Protein AF-A0A1E4H5W8-F1 (afdb_monomer)

Sequence (178 aa):
MIAAATPPTAAAPGPVLRDIHLPAEPSWWPPAPGWWLLAVLALLVFAGLAWVWQRRCRVRQRQRRILGELDNLVRRHREDGDRAALLGGLHQLLRRVAREQDAAAVHLRGDAWRHVLARVPVDAATRDSLHRLEQLIYQPPRSGDENDLVEAARRWLRLAVKPSTWKRKKPSSEPADA

Nearest PDB structures (foldseek):
  4uav-assembly1_A  TM=3.123E-01  e=9.233E+00  Arabidopsis thaliana

pLDDT: mean 76.1, std 13.16, range [41.59, 95.25]

Mean predicted aligned error: 15.08 Å

Structure (mmCIF, N/CA/C/O backbone):
data_AF-A0A1E4H5W8-F1
#
_entry.id   AF-A0A1E4H5W8-F1
#
loop_
_atom_site.group_PDB
_atom_site.id
_atom_site.type_symbol
_atom_site.label_atom_id
_atom_site.label_alt_id
_atom_site.label_comp_id
_atom_site.label_asym_id
_atom_site.label_entity_id
_atom_site.label_seq_id
_atom_site.pdbx_PDB_ins_code
_atom_site.Cartn_x
_atom_site.Cartn_y
_atom_site.Cartn_z
_atom_site.occupancy
_atom_site.B_iso_or_equiv
_atom_site.auth_seq_id
_atom_site.auth_comp_id
_atom_site.auth_asym_id
_atom_site.auth_atom_id
_atom_site.pdbx_PDB_model_num
ATOM 1 N N . MET A 1 1 ? 105.574 19.465 -73.444 1.00 46.44 1 MET A N 1
ATOM 2 C CA . MET A 1 1 ? 105.853 20.415 -72.347 1.00 46.44 1 MET A CA 1
ATOM 3 C C . MET A 1 1 ? 104.525 20.832 -71.736 1.00 46.44 1 MET A C 1
ATOM 5 O O . MET A 1 1 ? 103.600 21.077 -72.494 1.00 46.44 1 MET A O 1
ATOM 9 N N . ILE A 1 2 ? 104.504 20.940 -70.403 1.00 42.97 2 ILE A N 1
ATOM 10 C CA . ILE A 1 2 ? 103.421 21.373 -69.498 1.00 42.97 2 ILE A CA 1
ATOM 11 C C . ILE A 1 2 ? 102.508 20.250 -68.977 1.00 42.97 2 ILE A C 1
ATOM 13 O O . ILE A 1 2 ? 101.732 19.629 -69.695 1.00 42.97 2 ILE A O 1
ATOM 17 N N . ALA A 1 3 ? 102.677 20.027 -67.674 1.00 53.44 3 ALA A N 1
ATOM 18 C CA . ALA A 1 3 ? 101.890 19.211 -66.768 1.00 53.44 3 ALA A CA 1
ATOM 19 C C . ALA A 1 3 ? 100.608 19.932 -66.320 1.00 53.44 3 ALA A C 1
ATOM 21 O O . ALA A 1 3 ? 100.613 21.154 -66.212 1.00 53.44 3 ALA A O 1
ATOM 22 N N . ALA A 1 4 ? 99.576 19.171 -65.954 1.00 45.72 4 ALA A N 1
ATOM 23 C CA . ALA A 1 4 ? 98.603 19.514 -64.909 1.00 45.72 4 ALA A CA 1
ATOM 24 C C . ALA A 1 4 ? 97.784 18.242 -64.624 1.00 45.72 4 ALA A C 1
ATOM 26 O O . ALA A 1 4 ? 97.088 17.736 -65.494 1.00 45.72 4 ALA A O 1
ATOM 27 N N . ALA A 1 5 ? 98.088 17.550 -63.529 1.00 50.91 5 ALA A N 1
ATOM 28 C CA . ALA A 1 5 ? 97.341 17.662 -62.276 1.00 50.91 5 ALA A CA 1
ATOM 29 C C . ALA A 1 5 ? 95.989 16.935 -62.343 1.00 50.91 5 ALA A C 1
ATOM 31 O O . ALA A 1 5 ? 95.030 17.411 -62.939 1.00 50.91 5 ALA A O 1
ATOM 32 N N . THR A 1 6 ? 95.930 15.780 -61.682 1.00 71.25 6 THR A N 1
ATOM 33 C CA . THR A 1 6 ? 94.696 15.109 -61.268 1.00 71.25 6 THR A CA 1
ATOM 34 C C . THR A 1 6 ? 93.955 15.988 -60.253 1.00 71.25 6 THR A C 1
ATOM 36 O O . THR A 1 6 ? 94.584 16.450 -59.298 1.00 71.25 6 THR A O 1
ATOM 39 N N . PRO A 1 7 ? 92.630 16.156 -60.379 1.00 63.44 7 PRO A N 1
ATOM 40 C CA . PRO A 1 7 ? 91.787 16.354 -59.209 1.00 63.44 7 PRO A CA 1
ATOM 41 C C . PRO A 1 7 ? 90.643 15.318 -59.153 1.00 63.44 7 PRO A C 1
ATOM 43 O O . PRO A 1 7 ? 90.425 14.559 -60.098 1.00 63.44 7 PRO A O 1
ATOM 46 N N . PRO A 1 8 ? 90.000 15.193 -57.984 1.00 59.09 8 PRO A N 1
ATOM 47 C CA . PRO A 1 8 ? 89.635 13.912 -57.394 1.00 59.09 8 PRO A CA 1
ATOM 48 C C . PRO A 1 8 ? 88.284 13.373 -57.862 1.00 59.09 8 PRO A C 1
ATOM 50 O O . PRO A 1 8 ? 87.425 14.111 -58.338 1.00 59.09 8 PRO A O 1
ATOM 53 N N . THR A 1 9 ? 88.086 12.074 -57.620 1.00 59.94 9 THR A N 1
ATOM 54 C CA . THR A 1 9 ? 86.784 11.399 -57.557 1.00 59.94 9 THR A CA 1
ATOM 55 C C . THR A 1 9 ? 85.815 12.226 -56.709 1.00 59.94 9 THR A C 1
ATOM 57 O O . THR A 1 9 ? 85.826 12.150 -55.480 1.00 59.94 9 THR A O 1
ATOM 60 N N . ALA A 1 10 ? 84.986 13.043 -57.360 1.00 57.84 10 ALA A N 1
ATOM 61 C CA . ALA A 1 10 ? 83.876 13.718 -56.712 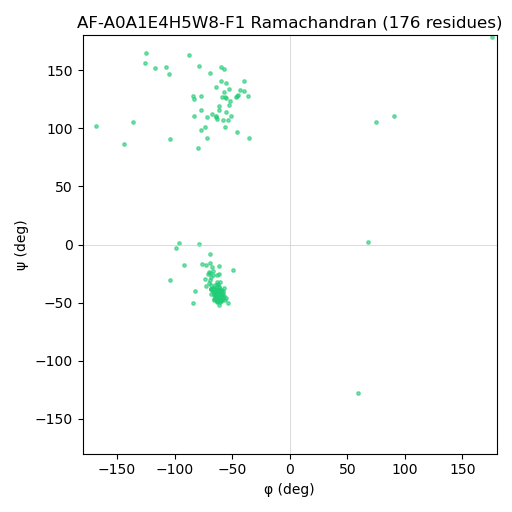1.00 57.84 10 ALA A CA 1
ATOM 62 C C . ALA A 1 10 ? 82.819 12.656 -56.404 1.00 57.84 10 ALA A C 1
ATOM 64 O O . ALA A 1 10 ? 82.223 12.066 -57.307 1.00 57.84 10 ALA A O 1
ATOM 65 N N . ALA A 1 11 ? 82.668 12.368 -55.113 1.00 62.25 11 ALA A N 1
ATOM 66 C CA . ALA A 1 11 ? 81.673 11.465 -54.570 1.00 62.25 11 ALA A CA 1
ATOM 67 C C . ALA A 1 11 ? 80.299 11.761 -55.183 1.00 62.25 11 ALA A C 1
ATOM 69 O O . ALA A 1 11 ? 79.832 12.902 -55.168 1.00 62.25 11 ALA A O 1
ATOM 70 N N . ALA A 1 12 ? 79.674 10.719 -55.733 1.00 64.94 12 ALA A N 1
ATOM 71 C CA . ALA A 1 12 ? 78.311 10.791 -56.228 1.00 64.94 12 ALA A CA 1
ATOM 72 C C . ALA A 1 12 ? 77.402 11.350 -55.118 1.00 64.94 12 ALA A C 1
ATOM 74 O O . ALA A 1 12 ? 77.517 10.909 -53.969 1.00 64.94 12 ALA A O 1
ATOM 75 N N . PRO A 1 13 ? 76.521 12.317 -55.425 1.00 61.41 13 PRO A N 1
ATOM 76 C CA . PRO A 1 13 ? 75.611 12.859 -54.433 1.00 61.41 13 PRO A CA 1
ATOM 77 C C . PRO A 1 13 ? 74.718 11.721 -53.933 1.00 61.41 13 PRO A C 1
ATOM 79 O O . PRO A 1 13 ? 73.967 11.116 -54.700 1.00 61.41 13 PRO A O 1
ATOM 82 N N . GLY A 1 14 ? 74.853 11.395 -52.647 1.00 69.38 14 GLY A N 1
ATOM 83 C CA . GLY A 1 14 ? 73.988 10.432 -51.980 1.00 69.38 14 GLY A CA 1
ATOM 84 C C . GLY A 1 14 ? 72.521 10.867 -52.089 1.00 69.38 14 GLY A C 1
ATOM 85 O O . GLY A 1 14 ? 72.243 12.065 -52.201 1.00 69.38 14 GLY A O 1
ATOM 86 N N . PRO A 1 15 ? 71.574 9.917 -52.093 1.00 65.00 15 PRO A N 1
ATOM 87 C CA . PRO A 1 15 ? 70.163 10.219 -52.282 1.00 65.00 15 PRO A CA 1
ATOM 88 C C . PRO A 1 15 ? 69.685 11.226 -51.231 1.00 65.00 15 PRO A C 1
ATOM 90 O O . PRO A 1 15 ? 69.862 11.030 -50.031 1.00 65.00 15 PRO A O 1
ATOM 93 N N . VAL A 1 16 ? 69.082 12.317 -51.704 1.00 67.00 16 VAL A N 1
ATOM 94 C CA . VAL A 1 16 ? 68.488 13.359 -50.865 1.00 67.00 16 VAL A CA 1
ATOM 95 C C . VAL A 1 16 ? 67.332 12.738 -50.083 1.00 67.00 16 VAL A C 1
ATOM 97 O O . VAL A 1 16 ? 66.306 12.383 -50.669 1.00 67.00 16 VAL A O 1
ATOM 100 N N . LEU A 1 17 ? 67.499 12.593 -48.765 1.00 65.50 17 LEU A N 1
ATOM 101 C CA . LEU A 1 17 ? 66.415 12.199 -47.870 1.00 65.50 17 LEU A CA 1
ATOM 102 C C . LEU A 1 17 ? 65.352 13.298 -47.896 1.00 65.50 17 LEU A C 1
ATOM 104 O O . LEU A 1 17 ? 65.569 14.411 -47.422 1.00 65.50 17 LEU A O 1
ATOM 108 N N . ARG A 1 18 ? 64.206 12.980 -48.494 1.00 66.00 18 ARG A N 1
ATOM 109 C CA . ARG A 1 18 ? 63.011 13.818 -48.459 1.00 66.00 18 ARG A CA 1
ATOM 110 C C . ARG A 1 18 ? 62.361 13.647 -47.089 1.00 66.00 18 ARG A C 1
ATOM 112 O O . ARG A 1 18 ? 62.128 12.512 -46.677 1.00 66.00 18 ARG A O 1
ATOM 119 N N . ASP A 1 19 ? 62.093 14.765 -46.418 1.00 61.56 19 ASP A N 1
ATOM 120 C CA . ASP A 1 19 ? 61.396 14.815 -45.133 1.00 61.56 19 ASP A CA 1
ATOM 121 C C . ASP A 1 19 ? 60.157 13.916 -45.138 1.00 61.56 19 ASP A C 1
ATOM 123 O O . ASP A 1 19 ? 59.298 13.986 -46.023 1.00 61.56 19 ASP A O 1
ATOM 127 N N . ILE A 1 20 ? 60.079 13.051 -44.133 1.00 63.28 20 ILE A N 1
ATOM 128 C CA . ILE A 1 20 ? 58.923 12.199 -43.897 1.00 63.28 20 ILE A CA 1
ATOM 129 C C . ILE A 1 20 ? 57.835 13.122 -43.351 1.00 63.28 20 ILE A C 1
ATOM 131 O O . ILE A 1 20 ? 57.857 13.492 -42.180 1.00 63.28 20 ILE A O 1
ATOM 135 N N . HIS A 1 21 ? 56.885 13.519 -44.197 1.00 63.91 21 HIS A N 1
ATOM 136 C CA . HIS A 1 21 ? 55.665 14.165 -43.727 1.00 63.91 21 HIS A CA 1
ATOM 137 C C . HIS A 1 21 ? 54.964 13.208 -42.755 1.00 63.91 21 HIS A C 1
ATOM 139 O O . HIS A 1 21 ? 54.399 12.197 -43.177 1.00 63.91 21 HIS A O 1
ATOM 145 N N . LEU A 1 22 ? 55.007 13.507 -41.453 1.00 65.31 22 LEU A N 1
ATOM 146 C CA . LEU A 1 22 ? 54.097 12.875 -40.507 1.00 65.31 22 LEU A CA 1
ATOM 147 C C . LEU A 1 22 ? 52.676 13.220 -40.971 1.00 65.31 22 LEU A C 1
ATOM 149 O O . LEU A 1 22 ? 52.394 14.403 -41.195 1.00 65.31 22 LEU A O 1
ATOM 153 N N . PRO A 1 23 ? 51.783 12.229 -41.157 1.00 63.38 23 PRO A N 1
ATOM 154 C CA . PRO A 1 23 ? 50.394 12.539 -41.430 1.00 63.38 23 PRO A CA 1
ATOM 155 C C . PRO A 1 23 ? 49.894 13.403 -40.274 1.00 63.38 23 PRO A C 1
ATOM 157 O O . PRO A 1 23 ? 50.154 13.086 -39.110 1.00 63.38 23 PRO A O 1
ATOM 160 N N . ALA A 1 24 ? 49.237 14.515 -40.612 1.00 65.19 24 ALA A N 1
ATOM 161 C CA . ALA A 1 24 ? 48.563 15.361 -39.640 1.00 65.19 24 ALA A CA 1
ATOM 162 C C . ALA A 1 24 ? 47.809 14.462 -38.655 1.00 65.19 24 ALA A C 1
ATOM 164 O O . ALA A 1 24 ? 47.159 13.506 -39.097 1.00 65.19 24 ALA A O 1
ATOM 165 N N . GLU A 1 25 ? 47.966 14.739 -37.354 1.00 63.81 25 GLU A N 1
ATOM 166 C CA . GLU A 1 25 ? 47.337 13.995 -36.259 1.00 63.81 25 GLU A CA 1
ATOM 167 C C . GLU A 1 25 ? 45.937 13.565 -36.693 1.00 63.81 25 GLU A C 1
ATOM 169 O O . GLU A 1 25 ? 45.212 14.425 -37.209 1.00 63.81 25 GLU A O 1
ATOM 174 N N . PRO A 1 26 ? 45.565 12.273 -36.583 1.00 61.44 26 PRO A N 1
ATOM 175 C CA . PRO A 1 26 ? 44.283 11.803 -37.078 1.00 61.44 26 PRO A CA 1
ATOM 176 C C . PRO A 1 26 ? 43.195 12.634 -36.410 1.00 61.44 26 PRO A C 1
ATOM 178 O O . PRO A 1 26 ? 42.868 12.451 -35.238 1.00 61.44 26 PRO A O 1
ATOM 181 N N . SER A 1 27 ? 42.699 13.599 -37.182 1.00 63.31 27 SER A N 1
ATOM 182 C CA . SER A 1 27 ? 41.634 14.519 -36.833 1.00 63.31 27 SER A CA 1
ATOM 183 C C . SER A 1 27 ? 40.490 13.636 -36.400 1.00 63.31 27 SER A C 1
ATOM 185 O O . SER A 1 27 ? 39.959 12.909 -37.232 1.00 63.31 27 SER A O 1
ATOM 187 N N . TRP A 1 28 ? 40.246 13.618 -35.087 1.00 61.53 28 TRP A N 1
ATOM 188 C CA . TRP A 1 28 ? 39.369 12.701 -34.366 1.00 61.53 28 TRP A CA 1
ATOM 189 C C . TRP A 1 28 ? 38.136 12.342 -35.220 1.00 61.53 28 TRP A C 1
ATOM 191 O O . TRP A 1 28 ? 37.160 13.081 -35.349 1.00 61.53 28 TRP A O 1
ATOM 201 N N . TRP A 1 29 ? 38.274 11.257 -35.975 1.00 58.06 29 TRP A N 1
ATOM 202 C CA . TRP A 1 29 ? 37.428 11.019 -37.140 1.00 58.06 29 TRP A CA 1
ATOM 203 C C . TRP A 1 29 ? 36.013 10.718 -36.643 1.00 58.06 29 TRP A C 1
ATOM 205 O O . TRP A 1 29 ? 35.893 10.145 -35.552 1.00 58.06 29 TRP A O 1
ATOM 215 N N . PRO A 1 3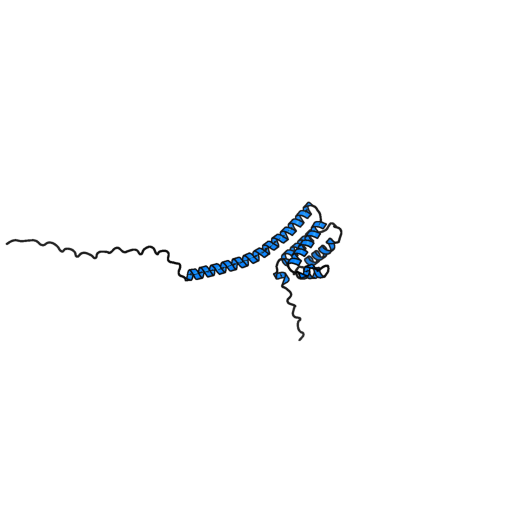0 ? 34.944 11.095 -37.381 1.00 62.31 30 PRO A N 1
ATOM 216 C CA . PRO A 1 30 ? 33.581 10.901 -36.915 1.00 62.31 30 PRO A CA 1
ATOM 217 C C . PRO A 1 30 ? 33.453 9.435 -36.513 1.00 62.31 30 PRO A C 1
ATOM 219 O O . PRO A 1 30 ? 33.794 8.565 -37.324 1.00 62.31 30 PRO A O 1
ATOM 222 N N . PRO A 1 31 ? 33.060 9.143 -35.260 1.00 65.50 31 PRO A N 1
ATOM 223 C CA . PRO A 1 31 ? 32.993 7.772 -34.792 1.00 65.50 31 PRO A CA 1
ATOM 224 C C . PRO A 1 31 ? 32.146 7.023 -35.816 1.00 65.50 31 PRO A C 1
ATOM 226 O O . PRO A 1 31 ? 31.038 7.468 -36.128 1.00 65.50 31 PRO A O 1
ATOM 229 N N . ALA A 1 32 ? 32.738 5.991 -36.436 1.00 68.75 32 ALA A N 1
ATOM 230 C CA . ALA A 1 32 ? 32.170 5.283 -37.582 1.00 68.75 32 ALA A CA 1
ATOM 231 C C . ALA A 1 32 ? 30.655 5.106 -37.393 1.00 68.75 32 ALA A C 1
ATOM 233 O O . ALA A 1 32 ? 30.251 4.818 -36.267 1.00 68.75 32 ALA A O 1
ATOM 234 N N . PRO A 1 33 ? 29.802 5.249 -38.425 1.00 71.44 33 PRO A N 1
ATOM 235 C CA . PRO A 1 33 ? 28.343 5.354 -38.275 1.00 71.44 33 PRO A CA 1
ATOM 236 C C . PRO A 1 33 ? 27.678 4.282 -37.382 1.00 71.44 33 PRO A C 1
ATOM 238 O O . PRO A 1 33 ? 26.621 4.528 -36.805 1.00 71.44 33 PRO A O 1
ATOM 241 N N . GLY A 1 34 ? 28.314 3.124 -37.179 1.00 75.56 34 GLY A N 1
ATOM 242 C CA . GLY A 1 34 ? 27.911 2.117 -36.190 1.00 75.56 34 GLY A CA 1
ATOM 243 C C . GLY A 1 34 ? 27.926 2.571 -34.718 1.00 75.56 34 GLY A C 1
ATOM 244 O O . GLY A 1 34 ? 27.150 2.047 -33.922 1.00 75.56 34 GLY A O 1
ATOM 245 N N . TRP A 1 35 ? 28.722 3.572 -34.335 1.00 84.19 35 TRP A N 1
ATOM 246 C CA . TRP A 1 35 ? 28.680 4.171 -32.996 1.00 84.19 35 TRP A CA 1
ATOM 247 C C . TRP A 1 35 ? 27.416 4.979 -32.766 1.00 84.19 35 TRP A C 1
ATOM 249 O O . TRP A 1 35 ? 26.903 4.982 -31.654 1.00 84.19 35 TRP A O 1
ATOM 259 N N . TRP A 1 36 ? 26.876 5.617 -33.804 1.00 85.56 36 TRP A N 1
ATOM 260 C CA . TRP A 1 36 ? 25.569 6.257 -33.705 1.00 85.56 36 TRP A CA 1
ATOM 261 C C . TRP A 1 36 ? 24.476 5.217 -33.477 1.00 85.56 36 TRP A C 1
ATOM 263 O O . TRP A 1 36 ? 23.607 5.428 -32.636 1.00 85.56 36 TRP A O 1
ATOM 273 N N . LEU A 1 37 ? 24.564 4.057 -34.138 1.00 87.50 37 LEU A N 1
ATOM 274 C CA . LEU A 1 37 ? 23.661 2.935 -33.879 1.00 87.50 37 LEU A CA 1
ATOM 275 C C . LEU A 1 37 ? 23.784 2.437 -32.426 1.00 87.50 37 LEU A C 1
ATOM 277 O O . LEU A 1 37 ? 22.770 2.254 -31.757 1.00 87.50 37 LEU A O 1
ATOM 281 N N . LEU A 1 38 ? 25.011 2.277 -31.914 1.00 88.94 38 LEU A N 1
ATOM 282 C CA . LEU A 1 38 ? 25.266 1.921 -30.512 1.00 88.94 38 LEU A CA 1
ATOM 283 C C . LEU A 1 38 ? 24.767 2.991 -29.537 1.00 88.94 38 LEU A C 1
ATOM 285 O O . LEU A 1 38 ? 24.181 2.647 -28.516 1.00 88.94 38 LEU A O 1
ATOM 289 N N . ALA A 1 39 ? 24.960 4.272 -29.843 1.00 89.75 39 ALA A N 1
ATOM 290 C CA . ALA A 1 39 ? 24.500 5.383 -29.021 1.00 89.75 39 ALA A CA 1
ATOM 291 C C . ALA A 1 39 ? 22.969 5.434 -28.967 1.00 89.75 39 ALA A C 1
ATOM 293 O O . ALA A 1 39 ? 22.402 5.581 -27.887 1.00 89.75 39 ALA A O 1
ATOM 294 N N . VAL A 1 40 ? 22.291 5.242 -30.103 1.00 93.00 40 VAL A N 1
ATOM 295 C CA . VAL A 1 40 ? 20.826 5.141 -30.171 1.00 93.00 40 VAL A CA 1
ATOM 296 C C . VAL A 1 40 ? 20.336 3.918 -29.400 1.00 93.00 40 VAL A C 1
ATOM 298 O O . VAL A 1 40 ? 19.401 4.028 -28.608 1.00 93.00 40 VAL A O 1
ATOM 301 N N . LEU A 1 41 ? 20.980 2.762 -29.572 1.00 93.81 41 LEU A N 1
ATOM 302 C CA . LEU A 1 41 ? 20.621 1.546 -28.846 1.00 93.81 41 LEU A CA 1
ATOM 303 C C . LEU A 1 41 ? 20.804 1.726 -27.334 1.00 93.81 41 LEU A C 1
ATOM 305 O O . LEU A 1 41 ? 19.901 1.406 -26.562 1.00 93.81 41 LEU A O 1
ATOM 309 N N . ALA A 1 42 ? 21.931 2.294 -26.908 1.00 94.62 42 ALA A N 1
ATOM 310 C CA . ALA A 1 42 ? 22.192 2.620 -25.514 1.00 94.62 42 ALA A CA 1
ATOM 311 C C . ALA A 1 42 ? 21.138 3.594 -24.977 1.00 94.62 42 ALA A C 1
ATOM 313 O O . ALA A 1 42 ? 20.571 3.349 -23.914 1.00 94.62 42 ALA A O 1
ATOM 314 N N . LEU A 1 43 ? 20.808 4.651 -25.725 1.00 95.25 43 LEU A N 1
ATOM 315 C CA . LEU A 1 43 ? 19.782 5.619 -25.346 1.00 95.25 43 LEU A CA 1
ATOM 316 C C . LEU A 1 43 ? 18.416 4.950 -25.153 1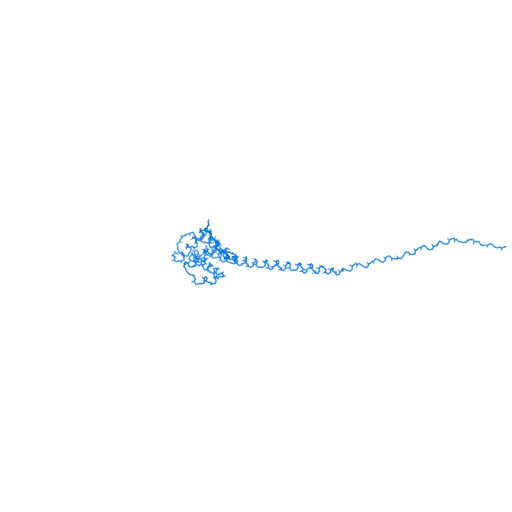.00 95.25 43 LEU A C 1
ATOM 318 O O . LEU A 1 43 ? 17.748 5.218 -24.157 1.00 95.25 43 LEU A O 1
ATOM 322 N N . LEU A 1 44 ? 18.014 4.046 -26.051 1.00 94.56 44 LEU A N 1
ATOM 323 C CA . LEU A 1 44 ? 16.767 3.286 -25.925 1.00 94.56 44 LEU A CA 1
ATOM 324 C C . LEU A 1 44 ? 16.773 2.376 -24.694 1.00 94.56 44 LEU A C 1
ATOM 326 O O . LEU A 1 44 ? 15.777 2.319 -23.969 1.00 94.56 44 LEU A O 1
ATOM 330 N N . VAL A 1 45 ? 17.893 1.704 -24.417 1.00 94.75 45 VAL A N 1
ATOM 331 C CA . VAL A 1 45 ? 18.053 0.878 -23.213 1.00 94.75 45 VAL A CA 1
ATOM 332 C C . VAL A 1 45 ? 17.939 1.740 -21.958 1.00 94.75 45 VAL A C 1
ATOM 334 O O . VAL A 1 45 ? 17.153 1.411 -21.070 1.00 94.75 45 VAL A O 1
ATOM 337 N N . PHE A 1 46 ? 18.649 2.867 -21.890 1.00 94.94 46 PHE A N 1
ATOM 338 C CA . PHE A 1 46 ? 18.575 3.790 -20.758 1.00 94.94 46 PHE A CA 1
ATOM 339 C C . PHE A 1 46 ? 17.177 4.386 -20.593 1.00 94.94 46 PHE A C 1
ATOM 341 O O . PHE A 1 46 ? 16.679 4.441 -19.471 1.00 94.94 46 PHE A O 1
ATOM 348 N N . ALA A 1 47 ? 16.510 4.770 -21.682 1.00 92.19 47 ALA A N 1
ATOM 349 C CA . ALA A 1 47 ? 15.142 5.278 -21.650 1.00 92.19 47 ALA A CA 1
ATOM 350 C C . ALA A 1 47 ? 14.159 4.211 -21.145 1.00 92.19 47 ALA A C 1
ATOM 352 O O . ALA A 1 47 ? 13.333 4.492 -20.273 1.00 92.19 47 ALA A O 1
ATOM 353 N N . GLY A 1 48 ? 14.284 2.968 -21.617 1.00 91.25 48 GLY A N 1
ATOM 354 C CA . GLY A 1 48 ? 13.491 1.838 -21.137 1.00 91.25 48 GLY A CA 1
ATOM 355 C C . GLY A 1 48 ? 13.730 1.554 -19.653 1.00 91.25 48 GLY A C 1
ATOM 356 O O . GLY A 1 48 ? 12.778 1.396 -18.881 1.00 91.25 48 GLY A O 1
ATOM 357 N N . LEU A 1 49 ? 14.993 1.564 -19.222 1.00 90.94 49 LEU A N 1
ATOM 358 C CA . LEU A 1 49 ? 15.372 1.348 -17.829 1.00 90.94 49 LEU A CA 1
ATOM 359 C C . LEU A 1 49 ? 14.849 2.474 -16.928 1.00 90.94 49 LEU A C 1
ATOM 361 O O . LEU A 1 49 ? 14.254 2.201 -15.884 1.00 90.94 49 LEU A O 1
ATOM 365 N N . ALA A 1 50 ? 14.996 3.729 -17.358 1.00 89.88 50 ALA A N 1
ATOM 366 C CA . ALA A 1 50 ? 14.481 4.905 -16.670 1.00 89.88 50 ALA A CA 1
ATOM 367 C C . ALA A 1 50 ? 12.954 4.867 -16.566 1.00 89.88 50 ALA A C 1
ATOM 369 O O . ALA A 1 50 ? 12.409 5.142 -15.498 1.00 89.88 50 ALA A O 1
ATOM 370 N N . TRP A 1 51 ? 12.248 4.460 -17.621 1.00 87.12 51 TRP A N 1
ATOM 371 C CA . TRP A 1 51 ? 10.791 4.352 -17.610 1.00 87.12 51 TRP A CA 1
ATOM 372 C C . TRP A 1 51 ? 10.297 3.280 -16.631 1.00 87.12 51 TRP A C 1
ATOM 374 O O . TRP A 1 51 ? 9.419 3.537 -15.797 1.00 87.12 51 TRP A O 1
ATOM 384 N N . VAL A 1 52 ? 10.905 2.089 -16.657 1.00 84.88 52 VAL A N 1
ATOM 385 C CA . VAL A 1 52 ? 10.594 1.011 -15.705 1.00 84.88 52 VAL A CA 1
ATOM 386 C C . VAL A 1 52 ? 10.929 1.439 -14.277 1.00 84.88 52 VAL A C 1
ATOM 388 O O . VAL A 1 52 ? 10.147 1.186 -13.351 1.00 84.88 52 VAL A O 1
ATOM 391 N N . TRP A 1 53 ? 12.058 2.121 -14.080 1.00 84.81 53 TRP A N 1
ATOM 392 C CA . TRP A 1 53 ? 12.467 2.619 -12.773 1.00 84.81 53 TRP A CA 1
ATOM 393 C C . TRP A 1 53 ? 11.510 3.692 -12.254 1.00 84.81 53 TRP A C 1
ATOM 395 O O . TRP A 1 53 ? 11.017 3.559 -11.135 1.00 84.81 53 TRP A O 1
ATOM 405 N N . GLN A 1 54 ? 11.140 4.686 -13.062 1.00 83.25 54 GLN A N 1
ATOM 406 C CA . GLN A 1 54 ? 10.149 5.698 -12.696 1.00 83.25 54 GLN A CA 1
ATOM 407 C C . GLN A 1 54 ? 8.813 5.059 -12.318 1.00 83.25 54 GLN A C 1
ATOM 409 O O . GLN A 1 54 ? 8.233 5.406 -11.287 1.00 83.25 54 GLN A O 1
ATOM 414 N N . ARG A 1 55 ? 8.339 4.075 -13.091 1.00 78.75 55 ARG A N 1
ATOM 415 C CA . ARG A 1 55 ? 7.091 3.364 -12.787 1.00 78.75 55 ARG A CA 1
ATOM 416 C C . ARG A 1 55 ? 7.171 2.629 -11.448 1.00 78.75 55 ARG A C 1
ATOM 418 O O . ARG A 1 55 ? 6.238 2.706 -10.649 1.00 78.75 55 ARG A O 1
ATOM 425 N N . ARG A 1 56 ? 8.299 1.974 -11.155 1.00 76.38 56 ARG A N 1
ATOM 426 C CA . ARG A 1 56 ? 8.547 1.326 -9.853 1.00 76.38 56 ARG A CA 1
ATOM 427 C C . ARG A 1 56 ? 8.670 2.339 -8.713 1.00 76.38 56 ARG A C 1
ATOM 429 O O . ARG A 1 56 ? 8.124 2.108 -7.635 1.00 76.38 56 ARG A O 1
ATOM 436 N N . CYS A 1 57 ? 9.337 3.464 -8.946 1.00 78.50 57 CYS A N 1
ATOM 437 C CA . CYS A 1 57 ? 9.499 4.540 -7.974 1.00 78.50 57 CYS A CA 1
ATOM 438 C C . CYS A 1 57 ? 8.166 5.186 -7.615 1.00 78.50 57 CYS A C 1
ATOM 440 O O . CYS A 1 57 ? 7.919 5.385 -6.433 1.00 78.50 57 CYS A O 1
ATOM 442 N N . ARG A 1 58 ? 7.274 5.434 -8.580 1.00 77.38 58 ARG A N 1
ATOM 443 C CA . ARG A 1 58 ? 5.935 5.985 -8.308 1.00 77.38 58 ARG A CA 1
ATOM 444 C C . ARG A 1 58 ? 5.130 5.095 -7.361 1.00 77.38 58 ARG A C 1
ATOM 446 O O . ARG A 1 58 ? 4.549 5.595 -6.401 1.00 77.38 58 ARG A O 1
ATOM 453 N N . VAL A 1 59 ? 5.159 3.775 -7.566 1.00 75.44 59 VAL A N 1
ATOM 454 C CA . VAL A 1 59 ? 4.495 2.816 -6.663 1.00 75.44 59 VAL A CA 1
ATOM 455 C C . VAL A 1 59 ? 5.116 2.858 -5.264 1.00 75.44 59 VAL A C 1
ATOM 457 O O . VAL A 1 59 ? 4.394 2.943 -4.272 1.00 75.44 59 VAL A O 1
ATOM 460 N N . ARG A 1 60 ? 6.453 2.866 -5.169 1.00 77.12 60 ARG A N 1
ATOM 461 C CA . ARG A 1 60 ? 7.165 2.949 -3.882 1.00 77.12 60 ARG A CA 1
ATOM 462 C C . ARG A 1 60 ? 6.915 4.271 -3.155 1.00 77.12 60 ARG A C 1
ATOM 464 O O . ARG A 1 60 ? 6.729 4.269 -1.944 1.00 77.12 60 ARG A O 1
ATOM 471 N N . GLN A 1 61 ? 6.895 5.392 -3.869 1.00 81.81 61 GLN A N 1
ATOM 472 C CA . GLN A 1 61 ? 6.606 6.707 -3.299 1.00 81.81 61 GLN A CA 1
ATOM 473 C C . GLN A 1 61 ? 5.176 6.774 -2.768 1.00 81.81 61 GLN A C 1
ATOM 475 O O . GLN A 1 61 ? 4.970 7.250 -1.657 1.00 81.81 61 GLN A O 1
ATOM 480 N N . ARG A 1 62 ? 4.198 6.239 -3.509 1.00 80.19 62 ARG A N 1
ATOM 481 C CA . ARG A 1 62 ? 2.810 6.150 -3.041 1.00 80.19 62 ARG A CA 1
ATOM 482 C C . ARG A 1 62 ? 2.697 5.308 -1.773 1.00 80.19 62 ARG A C 1
ATOM 484 O O . ARG A 1 62 ? 2.075 5.743 -0.811 1.00 80.19 62 ARG A O 1
ATOM 491 N N . GLN A 1 63 ? 3.362 4.154 -1.741 1.00 83.06 63 GLN A N 1
ATOM 492 C CA . GLN A 1 63 ? 3.418 3.306 -0.551 1.00 83.06 63 GLN A CA 1
ATOM 493 C C . GLN A 1 63 ? 4.027 4.048 0.645 1.00 83.06 63 GLN A C 1
ATOM 495 O O . GLN A 1 63 ? 3.471 4.001 1.735 1.00 83.06 63 GLN A O 1
ATOM 500 N N . ARG A 1 64 ? 5.135 4.772 0.442 1.00 84.38 64 ARG A N 1
ATOM 501 C CA . ARG A 1 64 ? 5.768 5.582 1.493 1.00 84.38 64 ARG A CA 1
ATOM 502 C C . ARG A 1 64 ? 4.862 6.701 1.996 1.00 84.38 64 ARG A C 1
ATOM 504 O O . ARG A 1 64 ? 4.835 6.929 3.193 1.00 84.38 64 ARG A O 1
ATOM 511 N N . ARG A 1 65 ? 4.110 7.369 1.115 1.00 87.00 65 ARG A N 1
ATOM 512 C CA . ARG A 1 65 ? 3.155 8.418 1.513 1.00 87.00 65 ARG A CA 1
ATOM 513 C C . ARG A 1 65 ? 2.044 7.858 2.398 1.00 87.00 65 ARG A C 1
ATOM 515 O O . ARG A 1 65 ? 1.825 8.381 3.477 1.00 87.00 65 ARG A O 1
ATOM 522 N N . ILE A 1 66 ? 1.416 6.759 1.978 1.00 87.31 66 ILE A N 1
ATOM 523 C CA . ILE A 1 66 ? 0.334 6.111 2.738 1.00 87.31 66 ILE A CA 1
ATOM 524 C C . ILE A 1 66 ? 0.839 5.598 4.092 1.00 87.31 66 ILE A C 1
ATOM 526 O O . ILE A 1 66 ? 0.178 5.776 5.110 1.00 87.31 66 ILE A O 1
ATOM 530 N N . LEU A 1 67 ? 2.023 4.980 4.123 1.00 87.81 67 LEU A N 1
ATOM 531 C CA . LEU A 1 67 ? 2.626 4.530 5.379 1.00 87.81 67 LEU A CA 1
ATOM 532 C C . LEU A 1 67 ? 3.053 5.702 6.270 1.00 87.81 67 LEU A C 1
ATOM 534 O O . LEU A 1 67 ? 2.894 5.618 7.478 1.00 87.81 67 LEU A O 1
ATOM 538 N N . GLY A 1 68 ? 3.522 6.805 5.687 1.00 88.88 68 GLY A N 1
ATOM 539 C CA . GLY A 1 68 ? 3.817 8.027 6.431 1.00 88.88 68 GLY A CA 1
ATOM 540 C C . GLY A 1 68 ? 2.565 8.669 7.037 1.00 88.88 68 GLY A C 1
ATOM 541 O O . GLY A 1 68 ? 2.623 9.156 8.161 1.00 88.88 68 GLY A O 1
ATOM 542 N N . GLU A 1 69 ? 1.422 8.633 6.340 1.00 89.88 69 GLU A N 1
ATOM 543 C CA . GLU A 1 69 ? 0.130 9.065 6.897 1.00 89.88 69 GLU A CA 1
ATOM 544 C C . GLU A 1 69 ? -0.268 8.197 8.105 1.00 89.88 69 GLU A C 1
ATOM 546 O O . GLU A 1 69 ? -0.657 8.738 9.140 1.00 89.88 69 GLU A O 1
ATOM 551 N N . LEU A 1 70 ? -0.101 6.871 8.009 1.00 89.94 70 LEU A N 1
ATOM 552 C CA . LEU A 1 70 ? -0.319 5.946 9.128 1.00 89.94 70 LEU A CA 1
ATOM 553 C C . LEU A 1 70 ? 0.597 6.264 10.318 1.00 89.94 70 LEU A C 1
ATOM 555 O O . LEU A 1 70 ? 0.125 6.362 11.446 1.00 89.94 70 LEU A O 1
ATOM 559 N N . ASP A 1 71 ? 1.894 6.448 10.075 1.00 90.44 71 ASP A N 1
ATOM 560 C CA . ASP A 1 71 ? 2.864 6.740 11.134 1.00 90.44 71 ASP A CA 1
ATOM 561 C C . ASP A 1 71 ? 2.553 8.074 11.830 1.00 90.44 71 ASP A C 1
ATOM 563 O O . ASP A 1 71 ? 2.704 8.195 13.046 1.00 90.44 71 ASP A O 1
ATOM 567 N N . ASN A 1 72 ? 2.049 9.063 11.085 1.00 91.19 72 ASN A N 1
ATOM 568 C CA . ASN A 1 72 ? 1.618 10.339 11.648 1.00 91.19 72 ASN A CA 1
ATOM 569 C C . ASN A 1 72 ? 0.363 10.191 12.528 1.00 91.19 72 ASN A C 1
ATOM 571 O O . ASN A 1 72 ? 0.291 10.821 13.579 1.00 91.19 72 ASN A O 1
ATOM 575 N N . LEU A 1 73 ? -0.598 9.338 12.146 1.00 89.81 73 LEU A N 1
ATOM 576 C CA . LEU A 1 73 ? -1.753 9.013 12.998 1.00 89.81 73 LEU A CA 1
ATOM 577 C C . LEU A 1 73 ? -1.321 8.342 14.303 1.00 89.81 73 LEU A C 1
ATOM 579 O O . LEU A 1 73 ? -1.791 8.721 15.370 1.00 89.81 73 LEU A O 1
ATOM 583 N N . VAL A 1 74 ? -0.398 7.380 14.226 1.00 89.31 74 VAL A N 1
ATOM 584 C CA . VAL A 1 74 ? 0.140 6.695 15.410 1.00 89.31 74 VAL A CA 1
ATOM 585 C C . VAL A 1 74 ? 0.881 7.677 16.315 1.00 89.31 74 VAL A C 1
ATOM 587 O O . VAL A 1 74 ? 0.733 7.614 17.532 1.00 89.31 74 VAL A O 1
ATOM 590 N N . ARG A 1 75 ? 1.657 8.606 15.745 1.00 89.88 75 ARG A N 1
ATOM 591 C CA . ARG A 1 75 ? 2.348 9.639 16.525 1.00 89.88 75 ARG A CA 1
ATOM 592 C C . ARG A 1 75 ? 1.362 10.562 17.241 1.00 89.88 75 ARG A C 1
ATOM 594 O O . ARG A 1 75 ? 1.501 10.734 18.442 1.00 89.88 75 ARG A O 1
ATOM 601 N N . ARG A 1 76 ? 0.345 11.071 16.538 1.00 88.38 76 ARG A N 1
ATOM 602 C CA . ARG A 1 76 ? -0.714 11.897 17.146 1.00 88.38 76 ARG A CA 1
ATOM 603 C C . ARG A 1 76 ? -1.435 11.161 18.267 1.00 88.38 76 ARG A C 1
ATOM 605 O O . ARG A 1 76 ? -1.640 11.720 19.328 1.00 88.38 76 ARG A O 1
ATOM 612 N N . HIS A 1 77 ? -1.740 9.879 18.077 1.00 87.31 77 HIS A N 1
ATOM 613 C CA . HIS A 1 77 ? -2.339 9.072 19.136 1.00 87.31 77 HIS A CA 1
ATOM 614 C C . HIS A 1 77 ? -1.444 8.953 20.379 1.00 87.31 77 HIS A C 1
ATOM 616 O O . HIS A 1 77 ? -1.949 8.968 21.494 1.00 87.31 77 HIS A O 1
ATOM 622 N N . ARG A 1 78 ? -0.119 8.862 20.212 1.00 86.50 78 ARG A N 1
ATOM 623 C CA . ARG A 1 78 ? 0.818 8.852 21.349 1.00 86.50 78 ARG A CA 1
ATOM 624 C C . ARG A 1 78 ? 0.880 10.191 22.086 1.00 86.50 78 ARG A C 1
ATOM 626 O O . ARG A 1 78 ? 1.216 10.192 23.263 1.00 86.50 78 ARG A O 1
ATOM 633 N N . GLU A 1 79 ? 0.604 11.294 21.396 1.00 87.62 79 GLU A N 1
ATOM 634 C CA . GLU A 1 79 ? 0.606 12.651 21.958 1.00 87.62 79 GLU A CA 1
ATOM 635 C C . GLU A 1 79 ? -0.733 12.969 22.643 1.00 87.62 79 GLU A C 1
ATOM 637 O O . GLU A 1 79 ? -0.750 13.368 23.804 1.00 87.62 79 GLU A O 1
ATOM 642 N N . ASP A 1 80 ? -1.848 12.728 21.950 1.00 85.81 80 ASP A N 1
ATOM 643 C CA . ASP A 1 80 ? -3.195 13.117 22.382 1.00 85.81 80 ASP A CA 1
ATOM 644 C C . ASP A 1 80 ? -3.916 12.019 23.188 1.00 85.81 80 ASP A C 1
ATOM 646 O O . ASP A 1 80 ? -4.926 12.277 23.839 1.00 85.81 80 ASP A O 1
ATOM 650 N N . GLY A 1 81 ? -3.457 10.764 23.106 1.00 82.62 81 GLY A N 1
ATOM 651 C CA . GLY A 1 81 ? -4.111 9.600 23.719 1.00 82.62 81 GLY A CA 1
ATOM 652 C C . GLY A 1 81 ? -5.461 9.219 23.094 1.00 82.62 81 GLY A C 1
ATOM 653 O O . GLY A 1 81 ? -6.114 8.278 23.548 1.00 82.62 81 GLY A O 1
ATOM 654 N N . ASP A 1 82 ? -5.906 9.920 22.045 1.00 84.44 82 ASP A N 1
ATOM 655 C CA . ASP A 1 82 ? -7.229 9.718 21.457 1.00 84.44 82 ASP A CA 1
ATOM 656 C C . ASP A 1 82 ? -7.270 8.453 20.589 1.00 84.44 82 ASP A C 1
ATOM 658 O O . ASP A 1 82 ? -6.837 8.416 19.428 1.00 84.44 82 ASP A O 1
ATOM 662 N N . ARG A 1 83 ? -7.788 7.372 21.174 1.00 84.25 83 ARG A N 1
ATOM 663 C CA . ARG A 1 83 ? -7.984 6.089 20.491 1.00 84.25 83 ARG A CA 1
ATOM 664 C C . ARG A 1 83 ? -9.042 6.176 19.394 1.00 84.25 83 ARG A C 1
ATOM 666 O O . ARG A 1 83 ? -8.884 5.537 18.354 1.00 84.25 83 ARG A O 1
ATOM 673 N N . ALA A 1 84 ? -10.120 6.931 19.598 1.00 84.44 84 ALA A N 1
ATOM 674 C CA . ALA A 1 84 ? -11.193 7.026 18.612 1.00 84.44 84 ALA A CA 1
ATOM 675 C C . ALA A 1 84 ? -10.681 7.697 17.329 1.00 84.44 84 ALA A C 1
ATOM 677 O O . ALA A 1 84 ? -10.942 7.200 16.227 1.00 84.44 84 ALA A O 1
ATOM 678 N N . ALA A 1 85 ? -9.863 8.744 17.472 1.00 86.31 85 ALA A N 1
ATOM 679 C CA . ALA A 1 85 ? -9.174 9.380 16.355 1.00 86.31 85 ALA A CA 1
ATOM 680 C C . ALA A 1 85 ? -8.231 8.413 15.615 1.00 86.31 85 ALA A C 1
ATOM 682 O O . ALA A 1 85 ? -8.235 8.382 14.380 1.00 86.31 85 ALA A O 1
ATOM 683 N N . LEU A 1 86 ? -7.470 7.576 16.338 1.00 87.56 86 LEU A N 1
ATOM 684 C CA . LEU A 1 86 ? -6.596 6.567 15.725 1.00 87.56 86 LEU A CA 1
ATOM 685 C C . LEU A 1 86 ? -7.392 5.547 14.899 1.00 87.56 86 LEU A C 1
ATOM 687 O O . LEU A 1 86 ? -7.073 5.317 13.731 1.00 87.56 86 LEU A O 1
ATOM 691 N N . LEU A 1 87 ? -8.428 4.941 15.487 1.00 87.25 87 LEU A N 1
ATOM 692 C CA . LEU A 1 87 ? -9.230 3.905 14.826 1.00 87.25 87 LEU A CA 1
ATOM 693 C C . LEU A 1 87 ? -9.991 4.468 13.617 1.00 87.25 87 LEU A C 1
ATOM 695 O O . LEU A 1 87 ? -10.005 3.847 12.549 1.00 87.25 87 LEU A O 1
ATOM 699 N N . GLY A 1 88 ? -10.572 5.663 13.760 1.00 87.00 88 GLY A N 1
ATOM 700 C CA . GLY A 1 88 ? -11.245 6.371 12.673 1.00 87.00 88 GLY A CA 1
ATOM 701 C C . GLY A 1 88 ? -10.289 6.702 11.526 1.00 87.00 88 GLY A C 1
ATOM 702 O O . GLY A 1 88 ? -10.586 6.401 10.367 1.00 87.00 88 GLY A O 1
ATOM 703 N N . GLY A 1 89 ? -9.104 7.231 11.847 1.00 88.12 89 GLY A N 1
ATOM 704 C CA . GLY A 1 89 ? -8.059 7.521 10.866 1.00 88.12 89 GLY A CA 1
ATOM 705 C C . GLY A 1 89 ? -7.575 6.266 10.139 1.00 88.12 89 GLY A C 1
ATOM 706 O O . GLY A 1 89 ? -7.453 6.266 8.912 1.00 88.12 89 GLY A O 1
ATOM 707 N N . LEU A 1 90 ? -7.377 5.165 10.868 1.00 88.94 90 LEU A N 1
ATOM 708 C CA . LEU A 1 90 ? -6.962 3.888 10.295 1.00 88.94 90 LEU A CA 1
ATOM 709 C C . LEU A 1 90 ? -7.988 3.366 9.286 1.00 88.94 90 LEU A C 1
ATOM 711 O O . LEU A 1 90 ? -7.643 3.036 8.148 1.00 88.94 90 LEU A O 1
ATOM 715 N N . HIS A 1 91 ? -9.263 3.352 9.674 1.00 87.38 91 HIS A N 1
ATOM 716 C CA . HIS A 1 91 ? -10.355 2.910 8.813 1.00 87.38 91 HIS A CA 1
ATOM 717 C C . HIS A 1 91 ? -10.531 3.798 7.578 1.00 87.38 91 HIS A C 1
ATOM 719 O O . HIS A 1 91 ? -10.762 3.299 6.472 1.00 87.38 91 HIS A O 1
ATOM 725 N N . GLN A 1 92 ? -10.383 5.114 7.738 1.00 86.94 92 GLN A N 1
ATOM 726 C CA . GLN A 1 92 ? -10.446 6.055 6.627 1.00 86.94 92 GLN A CA 1
ATOM 727 C C . GLN A 1 92 ? -9.302 5.829 5.629 1.00 86.94 92 GLN A C 1
ATOM 729 O O . GLN A 1 92 ? -9.550 5.832 4.419 1.00 86.94 92 GLN A O 1
ATOM 734 N N . LEU A 1 93 ? -8.080 5.564 6.108 1.00 88.12 93 LEU A N 1
ATOM 735 C CA . LEU A 1 93 ? -6.939 5.212 5.255 1.00 88.12 93 LEU A CA 1
ATOM 736 C C . LEU A 1 93 ? -7.177 3.909 4.487 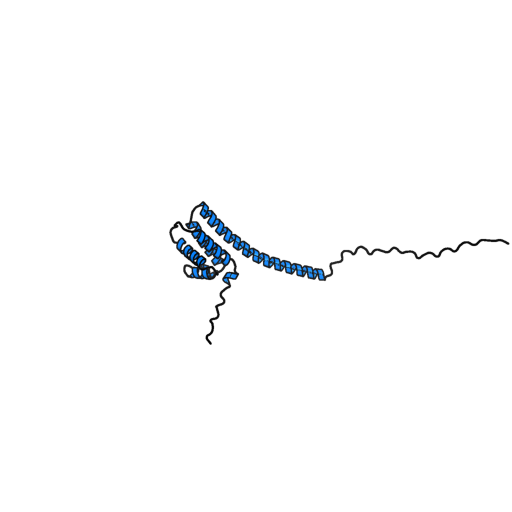1.00 88.12 93 LEU A C 1
ATOM 738 O O . LEU A 1 93 ? -6.997 3.875 3.268 1.00 88.12 93 LEU A O 1
ATOM 742 N N . LEU A 1 94 ? -7.634 2.859 5.175 1.00 86.56 94 LEU A N 1
ATOM 743 C CA . LEU A 1 94 ? -8.009 1.579 4.565 1.00 86.56 94 LEU A CA 1
ATOM 744 C C . LEU A 1 94 ? -9.021 1.785 3.429 1.00 86.56 94 LEU A C 1
ATOM 746 O O . LEU A 1 94 ? -8.795 1.336 2.301 1.00 86.56 94 LEU A O 1
ATOM 750 N N . ARG A 1 95 ? -10.102 2.532 3.691 1.00 82.75 95 ARG A N 1
ATOM 751 C CA . ARG A 1 95 ? -11.129 2.848 2.687 1.00 82.75 95 ARG A CA 1
ATOM 752 C C . ARG A 1 95 ? -10.596 3.658 1.519 1.00 82.75 95 ARG A C 1
ATOM 754 O O . ARG A 1 95 ? -10.942 3.359 0.379 1.00 82.75 95 ARG A O 1
ATOM 761 N N . ARG A 1 96 ? -9.763 4.666 1.774 1.00 84.31 96 ARG A N 1
ATOM 762 C CA . ARG A 1 96 ? -9.155 5.487 0.720 1.00 84.31 96 ARG A CA 1
ATOM 763 C C . ARG A 1 96 ? -8.325 4.625 -0.231 1.00 84.31 96 ARG A C 1
ATOM 765 O O . ARG A 1 96 ? -8.518 4.704 -1.440 1.00 84.31 96 ARG A O 1
ATOM 772 N N . VAL A 1 97 ? -7.469 3.756 0.305 1.00 84.00 97 VAL A N 1
ATOM 773 C CA . VAL A 1 97 ? -6.619 2.875 -0.511 1.00 84.00 97 VAL A CA 1
ATOM 774 C C . VAL A 1 97 ? -7.434 1.822 -1.256 1.00 84.00 97 VAL A C 1
ATOM 776 O O . VAL A 1 97 ? -7.148 1.549 -2.418 1.00 84.00 97 VAL A O 1
ATOM 779 N N . ALA A 1 98 ? -8.472 1.262 -0.635 1.00 81.19 98 ALA A N 1
ATOM 780 C CA . ALA A 1 98 ? -9.377 0.341 -1.315 1.00 81.19 98 ALA A CA 1
ATOM 781 C C . ALA A 1 98 ? -10.105 1.006 -2.495 1.00 81.19 98 ALA A C 1
ATOM 783 O O . ALA A 1 98 ? -10.138 0.436 -3.582 1.00 81.19 98 ALA A O 1
ATOM 784 N N . ARG A 1 99 ? -10.622 2.231 -2.313 1.00 78.50 99 ARG A N 1
ATOM 785 C CA . ARG A 1 99 ? -11.293 3.010 -3.373 1.00 78.50 99 ARG A CA 1
ATOM 786 C C . ARG A 1 99 ? -10.387 3.296 -4.560 1.00 78.50 99 ARG A C 1
ATOM 788 O O . ARG A 1 99 ? -10.829 3.264 -5.699 1.00 78.50 99 ARG A O 1
ATOM 795 N N . GLU A 1 100 ? -9.119 3.583 -4.291 1.00 75.38 100 GLU A N 1
ATOM 796 C CA . GLU A 1 100 ? -8.144 3.855 -5.341 1.00 75.38 100 GLU A CA 1
ATOM 797 C C . GLU A 1 100 ? -7.814 2.619 -6.201 1.00 75.38 100 GLU A C 1
ATOM 799 O O . GLU A 1 100 ? -7.285 2.778 -7.300 1.00 75.38 100 GLU A O 1
ATOM 804 N N . GLN A 1 101 ? -8.091 1.407 -5.709 1.00 72.12 101 GLN A N 1
ATOM 805 C CA . GLN A 1 101 ? -7.820 0.149 -6.414 1.00 72.12 101 GLN A CA 1
ATOM 806 C C . GLN A 1 101 ? -9.091 -0.471 -7.011 1.00 72.12 101 GLN A C 1
ATOM 808 O O . GLN A 1 101 ? -9.012 -1.127 -8.047 1.00 72.12 101 GLN A O 1
ATOM 813 N N . ASP A 1 102 ? -10.248 -0.255 -6.385 1.00 68.75 102 ASP A N 1
ATOM 814 C CA . ASP A 1 102 ? -11.548 -0.717 -6.861 1.00 68.75 102 ASP A CA 1
ATOM 815 C C . ASP A 1 102 ? -12.600 0.394 -6.709 1.00 68.75 102 ASP A C 1
ATOM 817 O O . ASP A 1 102 ? -13.078 0.684 -5.610 1.00 68.75 102 ASP A O 1
ATOM 821 N N . ALA A 1 103 ? -12.986 1.010 -7.829 1.00 63.62 103 ALA A N 1
ATOM 822 C CA . ALA A 1 103 ? -14.014 2.049 -7.854 1.00 63.62 103 ALA A CA 1
ATOM 823 C C . ALA A 1 103 ? -15.392 1.523 -7.405 1.00 63.62 103 ALA A C 1
ATOM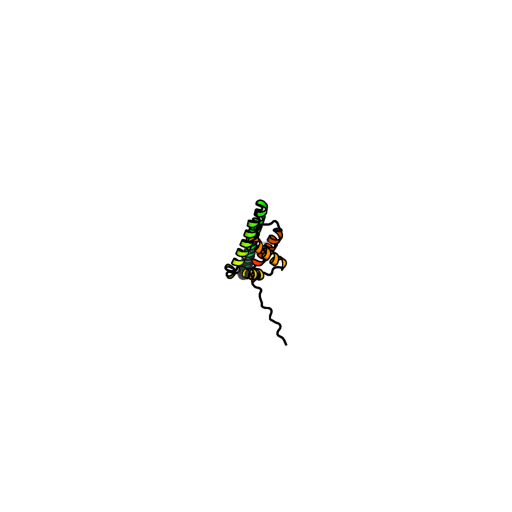 825 O O . ALA A 1 103 ? -16.185 2.282 -6.849 1.00 63.62 103 ALA A O 1
ATOM 826 N N . ALA A 1 104 ? -15.667 0.220 -7.560 1.00 59.62 104 ALA A N 1
ATOM 827 C CA . ALA A 1 104 ? -16.906 -0.392 -7.081 1.00 59.62 104 ALA A CA 1
ATOM 828 C C . ALA A 1 104 ? -16.934 -0.533 -5.547 1.00 59.62 104 ALA A C 1
ATOM 830 O O . ALA A 1 104 ? -18.009 -0.633 -4.954 1.00 59.62 104 ALA A O 1
ATOM 831 N N . ALA A 1 105 ? -15.776 -0.454 -4.876 1.00 57.78 105 ALA A N 1
ATOM 832 C CA . ALA A 1 105 ? -15.690 -0.496 -3.416 1.00 57.78 105 ALA A CA 1
ATOM 833 C C . ALA A 1 105 ? -16.272 0.757 -2.729 1.00 57.78 105 ALA A C 1
ATOM 835 O O . ALA A 1 105 ? -16.428 0.772 -1.507 1.00 57.78 105 ALA A O 1
ATOM 836 N N . VAL A 1 106 ? -16.624 1.806 -3.486 1.00 53.94 106 VAL A N 1
ATOM 837 C CA . VAL A 1 106 ? -17.164 3.076 -2.968 1.00 53.94 106 VAL A CA 1
ATOM 838 C C . VAL A 1 106 ? -18.498 2.901 -2.230 1.00 53.94 106 VAL A C 1
ATOM 840 O O . VAL A 1 106 ? -18.718 3.596 -1.234 1.00 53.94 106 VAL A O 1
ATOM 843 N N . HIS A 1 107 ? -19.346 1.960 -2.657 1.00 57.72 107 HIS A N 1
ATOM 844 C CA . HIS A 1 107 ? -20.676 1.733 -2.071 1.00 57.72 107 HIS A CA 1
ATOM 845 C C . HIS A 1 107 ? -20.734 0.579 -1.062 1.00 57.72 107 HIS A C 1
ATOM 847 O O . HIS A 1 107 ? -21.773 0.352 -0.444 1.00 57.72 107 HIS A O 1
ATOM 853 N N . LEU A 1 108 ? -19.627 -0.135 -0.850 1.00 64.19 108 LEU A N 1
ATOM 854 C CA . LEU A 1 108 ? -19.633 -1.352 -0.048 1.00 64.19 108 LEU A CA 1
ATOM 855 C C . LEU A 1 108 ? -19.523 -1.021 1.455 1.00 64.19 108 LEU A C 1
ATOM 857 O O . LEU A 1 108 ? -18.620 -0.311 1.918 1.00 64.19 108 LEU A O 1
ATOM 861 N N . ARG A 1 109 ? -20.488 -1.528 2.228 1.00 64.62 109 ARG A N 1
ATOM 862 C CA . ARG A 1 109 ? -20.544 -1.501 3.699 1.00 64.62 109 ARG A CA 1
ATOM 863 C C . ARG A 1 109 ? -20.735 -2.930 4.213 1.00 64.62 109 ARG A C 1
ATOM 865 O O . ARG A 1 109 ? -21.235 -3.778 3.478 1.00 64.62 109 ARG A O 1
ATOM 872 N N . GLY A 1 110 ? -20.336 -3.186 5.459 1.00 69.81 110 GLY A N 1
ATOM 873 C CA . GLY A 1 110 ? -20.515 -4.494 6.098 1.00 69.81 110 GLY A CA 1
ATOM 874 C C . GLY A 1 110 ? -19.814 -5.617 5.330 1.00 69.81 110 GLY A C 1
ATOM 875 O O . GLY A 1 110 ? -18.638 -5.497 4.991 1.00 69.81 110 GLY A O 1
ATOM 876 N N . ASP A 1 111 ? -20.535 -6.689 5.009 1.00 66.69 111 ASP A N 1
ATOM 877 C CA . ASP A 1 111 ? -19.968 -7.897 4.389 1.00 66.69 111 ASP A CA 1
ATOM 878 C C . ASP A 1 111 ? -19.318 -7.654 3.028 1.00 66.69 111 ASP A C 1
ATOM 880 O O . ASP A 1 111 ? -18.298 -8.259 2.691 1.00 66.69 111 ASP A O 1
ATOM 884 N N . ALA A 1 112 ? -19.833 -6.699 2.261 1.00 70.19 112 ALA A N 1
ATOM 885 C CA . ALA A 1 112 ? -19.245 -6.381 0.973 1.00 70.19 112 ALA A CA 1
ATOM 886 C C . ALA A 1 112 ? -17.860 -5.720 1.112 1.00 70.19 112 ALA A C 1
ATOM 888 O O . ALA A 1 112 ? -16.978 -5.926 0.280 1.00 70.19 112 ALA A O 1
ATOM 889 N N . TRP A 1 113 ? -17.633 -4.981 2.199 1.00 75.50 113 TRP A N 1
ATOM 890 C CA . TRP A 1 113 ? -16.318 -4.437 2.528 1.00 75.50 113 TRP A CA 1
ATOM 891 C C . TRP A 1 113 ? -15.352 -5.538 3.005 1.00 75.50 113 TRP A C 1
ATOM 893 O O . TRP A 1 113 ? -14.188 -5.559 2.598 1.00 75.50 113 TRP A O 1
ATOM 903 N N . ARG A 1 114 ? -15.849 -6.539 3.743 1.00 74.44 114 ARG A N 1
ATOM 904 C CA . ARG A 1 114 ? -15.073 -7.738 4.113 1.00 74.44 114 ARG A CA 1
ATOM 905 C C . ARG A 1 114 ? -14.595 -8.508 2.883 1.00 74.44 114 ARG A C 1
ATOM 907 O O . ARG A 1 114 ? -13.439 -8.923 2.822 1.00 74.44 114 ARG A O 1
ATOM 914 N N . HIS A 1 115 ? -15.445 -8.625 1.863 1.00 75.25 115 HIS A N 1
ATOM 915 C CA . HIS A 1 115 ? -15.064 -9.218 0.581 1.00 75.25 115 HIS A CA 1
ATOM 916 C C . HIS A 1 115 ? -13.946 -8.444 -0.128 1.00 75.25 115 HIS A C 1
ATOM 918 O O . HIS A 1 115 ? -13.074 -9.069 -0.730 1.00 75.25 115 HIS A O 1
ATOM 924 N N . VAL A 1 116 ? -13.928 -7.110 -0.040 1.00 76.31 116 VAL A N 1
ATOM 925 C CA . VAL A 1 116 ? -12.838 -6.283 -0.588 1.00 76.31 116 VAL A CA 1
ATOM 926 C C . VAL A 1 116 ? -11.532 -6.549 0.156 1.00 76.31 116 VAL A C 1
ATOM 928 O O . VAL A 1 116 ? -10.507 -6.786 -0.483 1.00 76.31 116 VAL A O 1
ATOM 931 N N . LEU A 1 117 ? -11.563 -6.577 1.491 1.00 78.31 117 LEU A N 1
ATOM 932 C CA . LEU A 1 117 ? -10.383 -6.897 2.298 1.00 78.31 117 LEU A CA 1
ATOM 933 C C . LEU A 1 117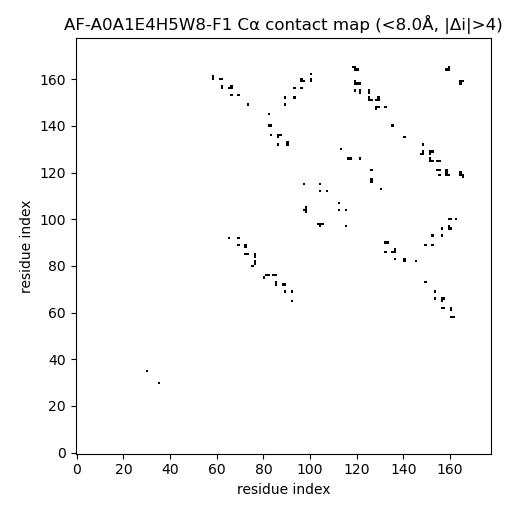 ? -9.840 -8.297 1.977 1.00 78.31 117 LEU A C 1
ATOM 935 O O . LEU A 1 117 ? -8.624 -8.464 1.873 1.00 78.31 117 LEU A O 1
ATOM 939 N N . ALA A 1 118 ? -10.729 -9.269 1.750 1.00 79.94 118 ALA A N 1
ATOM 940 C CA . ALA A 1 118 ? -10.384 -10.647 1.409 1.00 79.94 118 ALA A CA 1
ATOM 941 C C . ALA A 1 118 ? -9.768 -10.824 0.008 1.00 79.94 118 ALA A C 1
ATOM 943 O O . ALA A 1 118 ? -9.160 -11.863 -0.251 1.00 79.94 118 ALA A O 1
ATOM 944 N N . ARG A 1 119 ? -9.887 -9.839 -0.897 1.00 76.12 119 ARG A N 1
ATOM 945 C CA . ARG A 1 119 ? -9.199 -9.876 -2.204 1.00 76.12 119 ARG A CA 1
ATOM 946 C C . ARG A 1 119 ? -7.693 -9.679 -2.080 1.00 76.12 119 ARG A C 1
ATOM 948 O O . ARG A 1 119 ? -6.951 -10.123 -2.953 1.00 76.12 119 ARG A O 1
ATOM 955 N N . VAL A 1 120 ? -7.237 -9.016 -1.019 1.00 79.94 120 VAL A N 1
ATOM 956 C CA . VAL A 1 120 ? -5.809 -8.872 -0.738 1.00 79.94 120 VAL A CA 1
ATOM 957 C C . VAL A 1 120 ? -5.347 -10.129 0.007 1.00 79.94 120 VAL A C 1
ATOM 959 O O . VAL A 1 120 ? -5.959 -10.494 1.011 1.00 79.94 120 VAL A O 1
ATOM 962 N N . PRO A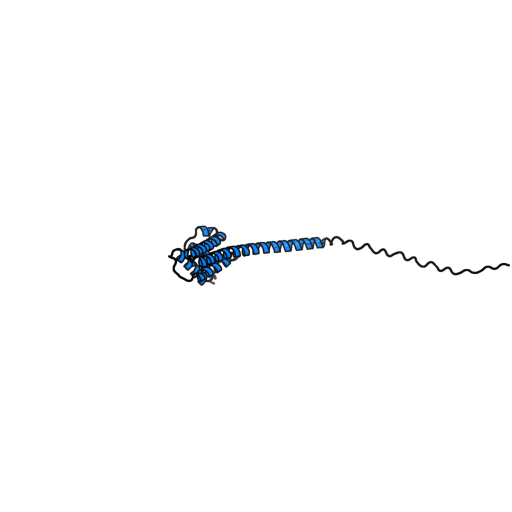 1 121 ? -4.281 -10.812 -0.446 1.00 78.44 121 PRO A N 1
ATOM 963 C CA . PRO A 1 121 ? -3.774 -11.999 0.231 1.00 78.44 121 PRO A CA 1
ATOM 964 C C . PRO A 1 121 ? -3.092 -11.594 1.543 1.00 78.44 121 PRO A C 1
ATOM 966 O O . PRO A 1 121 ? -1.911 -11.258 1.556 1.00 78.44 121 PRO A O 1
ATOM 969 N N . VAL A 1 122 ? -3.855 -11.590 2.635 1.00 82.44 122 VAL A N 1
ATOM 970 C CA . VAL A 1 122 ? -3.384 -11.345 4.005 1.00 82.44 122 VAL A CA 1
ATOM 971 C C . VAL A 1 122 ? -3.607 -12.569 4.892 1.00 82.44 122 VAL A C 1
ATOM 973 O O . VAL A 1 122 ? -4.531 -13.359 4.675 1.00 82.44 122 VAL A O 1
ATOM 976 N N . ASP A 1 123 ? -2.758 -12.711 5.908 1.00 84.19 123 ASP A N 1
ATOM 977 C CA . ASP A 1 123 ? -2.828 -13.786 6.900 1.00 84.19 123 ASP A CA 1
ATOM 978 C C . ASP A 1 123 ? -4.172 -13.751 7.658 1.00 84.19 123 ASP A C 1
ATOM 980 O O . ASP A 1 123 ? -4.793 -12.690 7.784 1.00 84.19 123 ASP A O 1
ATOM 984 N N . ALA A 1 124 ? -4.637 -14.899 8.164 1.00 83.12 124 ALA A N 1
ATOM 985 C CA . ALA A 1 124 ? -5.904 -14.993 8.903 1.00 83.12 124 ALA A CA 1
ATOM 986 C C . ALA A 1 124 ? -5.939 -14.028 10.103 1.00 83.12 124 ALA A C 1
ATOM 988 O O . ALA A 1 124 ? -6.835 -13.196 10.183 1.00 83.12 124 ALA A O 1
ATOM 989 N N . ALA A 1 125 ? -4.873 -14.007 10.910 1.00 83.81 125 ALA A N 1
ATOM 990 C CA . ALA A 1 125 ? -4.745 -13.093 12.047 1.00 83.81 125 ALA A CA 1
ATOM 991 C C . ALA A 1 125 ? -4.859 -11.608 11.652 1.00 83.81 125 ALA A C 1
ATOM 993 O O . ALA A 1 125 ? -5.473 -10.812 12.354 1.00 83.81 125 ALA A O 1
ATOM 994 N N . THR A 1 126 ? -4.309 -11.219 10.494 1.00 85.25 126 THR A N 1
ATOM 995 C CA . THR A 1 126 ? -4.438 -9.839 9.995 1.00 85.25 126 THR A CA 1
ATOM 996 C C . THR A 1 126 ? -5.886 -9.520 9.625 1.00 85.25 126 THR A C 1
ATOM 998 O O . THR A 1 126 ? -6.352 -8.418 9.901 1.00 85.25 126 THR A O 1
ATOM 1001 N N . ARG A 1 127 ? -6.616 -10.470 9.024 1.00 85.19 127 ARG A N 1
ATOM 1002 C CA . ARG A 1 127 ? -8.048 -10.300 8.731 1.00 85.19 127 ARG A CA 1
ATOM 1003 C C . ARG A 1 127 ? -8.876 -10.174 9.998 1.00 85.19 127 ARG A C 1
ATOM 1005 O O . ARG A 1 127 ? -9.702 -9.270 10.068 1.00 85.19 127 ARG A O 1
ATOM 1012 N N . ASP A 1 128 ? -8.613 -11.006 10.996 1.00 85.50 128 ASP A N 1
ATOM 1013 C CA . ASP A 1 128 ? -9.332 -10.963 12.268 1.00 85.50 128 ASP A CA 1
ATOM 1014 C C . ASP A 1 128 ? -9.129 -9.618 12.976 1.00 85.50 128 ASP A C 1
ATOM 1016 O O . ASP A 1 128 ? -10.096 -8.996 13.420 1.00 85.50 128 ASP A O 1
ATOM 1020 N N . SER A 1 129 ? -7.898 -9.095 12.986 1.00 86.69 129 SER A N 1
ATOM 1021 C CA . SER A 1 129 ? -7.604 -7.757 13.514 1.00 86.69 129 SER A CA 1
ATOM 1022 C C . SER A 1 129 ? -8.305 -6.640 12.733 1.00 86.69 129 SER A C 1
ATOM 1024 O O . SER A 1 129 ? -8.803 -5.693 13.338 1.00 86.69 129 SER A O 1
ATOM 1026 N N . LEU A 1 130 ? -8.410 -6.739 11.402 1.00 85.81 130 LEU A N 1
ATOM 1027 C CA . LEU A 1 130 ? -9.159 -5.768 10.589 1.00 85.81 130 LEU A CA 1
ATOM 1028 C C . LEU A 1 130 ? -10.674 -5.837 10.844 1.00 85.81 130 LEU A C 1
ATOM 1030 O O . LEU A 1 130 ? -11.332 -4.800 10.922 1.00 85.81 130 LEU A O 1
ATOM 1034 N N . HIS A 1 131 ? -11.231 -7.035 11.030 1.00 84.62 131 HIS A N 1
ATOM 1035 C CA . HIS A 1 131 ? -12.630 -7.199 11.428 1.00 84.62 131 HIS A CA 1
ATOM 1036 C C . HIS A 1 131 ? -12.892 -6.637 12.825 1.00 84.62 131 HIS A C 1
ATOM 1038 O O . HIS A 1 131 ? -13.900 -5.962 13.041 1.00 84.62 131 HIS A O 1
ATOM 1044 N N . ARG A 1 132 ? -11.960 -6.848 13.759 1.00 85.31 132 ARG A N 1
ATOM 1045 C CA . ARG A 1 132 ? -12.016 -6.250 15.094 1.00 85.31 132 ARG A CA 1
ATOM 1046 C C . ARG A 1 132 ? -11.954 -4.722 15.019 1.00 85.31 132 ARG A C 1
ATOM 1048 O O . ARG A 1 132 ? -12.748 -4.062 15.681 1.00 85.31 132 ARG A O 1
ATOM 1055 N N . LEU A 1 133 ? -11.084 -4.157 14.176 1.00 86.31 133 LEU A N 1
ATOM 1056 C CA . LEU A 1 133 ? -11.008 -2.711 13.931 1.00 86.31 133 LEU A CA 1
ATOM 1057 C C . LEU A 1 133 ? -12.365 -2.134 13.496 1.00 86.31 133 LEU A C 1
ATOM 1059 O O . LEU A 1 133 ? -12.785 -1.117 14.037 1.00 86.31 133 LEU A O 1
ATOM 1063 N N . GLU A 1 134 ? -13.074 -2.783 12.567 1.00 83.88 134 GLU A N 1
ATOM 1064 C CA . GLU A 1 134 ? -14.406 -2.336 12.124 1.00 83.88 134 GLU A CA 1
ATOM 1065 C C . GLU A 1 134 ? -15.440 -2.312 13.248 1.00 83.88 134 GLU A C 1
ATOM 1067 O O . GLU A 1 134 ? -16.220 -1.368 13.343 1.00 83.88 134 GLU A O 1
ATOM 1072 N N . GLN A 1 135 ? -15.447 -3.335 14.103 1.00 83.38 135 GLN A N 1
ATOM 1073 C CA . GLN A 1 135 ? -16.361 -3.395 15.244 1.00 83.38 135 GLN A CA 1
ATOM 1074 C C . GLN A 1 135 ? -16.046 -2.306 16.274 1.00 83.38 135 GLN A C 1
ATOM 1076 O O . GLN A 1 135 ? -16.960 -1.704 16.834 1.00 83.38 135 GLN A O 1
ATOM 1081 N N . LEU A 1 136 ? -14.758 -2.032 16.498 1.00 84.25 136 LEU A N 1
ATOM 1082 C CA . LEU A 1 136 ? -14.296 -1.068 17.494 1.00 84.25 136 LEU A CA 1
ATOM 1083 C C . LEU A 1 136 ? -14.608 0.389 17.133 1.00 84.25 136 LEU A C 1
ATOM 1085 O O . LEU A 1 136 ? -14.723 1.204 18.038 1.00 84.25 136 LEU A O 1
ATOM 1089 N N . ILE A 1 137 ? -14.794 0.724 15.853 1.00 81.06 137 ILE A N 1
ATOM 1090 C CA . ILE A 1 137 ? -15.203 2.079 15.430 1.00 81.06 137 ILE A CA 1
ATOM 1091 C C . ILE A 1 137 ? -16.591 2.445 15.963 1.00 81.06 137 ILE A C 1
ATOM 1093 O O . ILE A 1 137 ? -16.864 3.612 16.228 1.00 81.06 137 ILE A O 1
ATOM 1097 N N . TYR A 1 138 ? -17.470 1.452 16.104 1.00 78.25 138 TYR A N 1
ATOM 1098 C CA . TYR A 1 138 ? -18.841 1.641 16.577 1.00 78.25 138 TYR A CA 1
ATOM 1099 C C . TYR A 1 138 ? -18.996 1.384 18.081 1.00 78.25 138 TYR A C 1
ATOM 1101 O O . TYR A 1 138 ? -20.107 1.465 18.602 1.00 78.25 138 TYR A O 1
ATOM 1109 N N . GLN A 1 139 ? -17.907 1.062 18.784 1.00 77.44 139 GLN A N 1
ATOM 1110 C CA . GLN A 1 139 ? -17.904 0.849 20.228 1.00 77.44 139 GLN A CA 1
ATOM 1111 C C . GLN A 1 139 ? -17.224 2.015 20.954 1.00 77.44 139 GLN A C 1
ATOM 1113 O O . GLN A 1 139 ? -16.345 2.667 20.391 1.00 77.44 139 GLN A O 1
ATOM 1118 N N . PRO A 1 140 ? -17.593 2.276 22.221 1.00 72.38 140 PRO A N 1
ATOM 1119 C CA . PRO A 1 140 ? -16.895 3.265 23.028 1.00 72.38 140 PRO A CA 1
ATOM 1120 C C . PRO A 1 140 ? -15.408 2.891 23.170 1.00 72.38 140 PRO A C 1
ATOM 1122 O O . PRO A 1 140 ? -15.091 1.706 23.335 1.00 72.38 140 PRO A O 1
ATOM 1125 N N . PRO A 1 141 ? -14.491 3.874 23.117 1.00 68.56 141 PRO A N 1
ATOM 1126 C CA . PRO A 1 141 ? -13.059 3.629 23.218 1.00 68.56 141 PRO A CA 1
ATOM 1127 C C . PRO A 1 141 ? -12.734 3.034 24.593 1.00 68.56 141 PRO A C 1
ATOM 1129 O O . PRO A 1 141 ? -12.808 3.705 25.618 1.00 68.56 141 PRO A O 1
ATOM 1132 N N . ARG A 1 142 ? -12.395 1.744 24.615 1.00 68.75 142 ARG A N 1
ATOM 1133 C CA . ARG A 1 142 ? -11.879 1.031 25.792 1.00 68.75 142 ARG A CA 1
ATOM 1134 C C . ARG A 1 142 ? -10.384 0.816 25.620 1.00 68.75 142 ARG A C 1
ATOM 1136 O O . ARG A 1 142 ? -9.949 0.609 24.493 1.00 68.75 142 ARG A O 1
ATOM 1143 N N . SER A 1 143 ? -9.605 0.830 26.694 1.00 67.19 143 SER A N 1
ATOM 1144 C CA . SER A 1 143 ? -8.184 0.456 26.670 1.00 67.19 143 SER A CA 1
ATOM 1145 C C . SER A 1 143 ? -7.997 -0.955 26.094 1.00 67.19 143 SER A C 1
ATOM 1147 O O . SER A 1 143 ? -8.815 -1.845 26.322 1.00 67.19 143 SER A O 1
ATOM 1149 N N . GLY A 1 144 ? -6.971 -1.151 25.268 1.00 70.31 144 GLY A N 1
ATOM 1150 C CA . GLY A 1 144 ? -6.757 -2.402 24.538 1.00 70.31 144 GLY A CA 1
ATOM 1151 C C . GLY A 1 144 ? -5.573 -2.303 23.585 1.00 70.31 144 GLY A C 1
ATOM 1152 O O . GLY A 1 144 ? -4.954 -1.258 23.492 1.00 70.31 144 GLY A O 1
ATOM 1153 N N . ASP A 1 145 ? -5.253 -3.388 22.886 1.00 75.19 145 ASP A N 1
ATOM 1154 C CA . ASP A 1 145 ? -4.018 -3.486 22.101 1.00 75.19 145 ASP A CA 1
ATOM 1155 C C . ASP A 1 145 ? -4.140 -2.766 20.738 1.00 75.19 145 ASP A C 1
ATOM 1157 O O . ASP A 1 145 ? -4.485 -3.369 19.716 1.00 75.19 145 ASP A O 1
ATOM 1161 N N . GLU A 1 146 ? -3.933 -1.439 20.697 1.00 84.75 146 GLU A N 1
ATOM 1162 C CA . GLU A 1 146 ? -3.988 -0.680 19.434 1.00 84.75 146 GLU A CA 1
ATOM 1163 C C . GLU A 1 146 ? -2.855 -1.061 18.476 1.00 84.75 146 GLU A C 1
ATOM 1165 O O . GLU A 1 146 ? -2.995 -0.933 17.255 1.00 84.75 146 GLU A O 1
ATOM 1170 N N . ASN A 1 147 ? -1.734 -1.540 19.013 1.00 85.19 147 ASN A N 1
ATOM 1171 C CA . ASN A 1 147 ? -0.531 -1.813 18.240 1.00 85.19 147 ASN A CA 1
ATOM 1172 C C . ASN A 1 147 ? -0.745 -2.969 17.248 1.00 85.19 147 ASN A C 1
ATOM 1174 O O . ASN A 1 147 ? -0.343 -2.873 16.086 1.00 85.19 147 ASN A O 1
ATOM 1178 N N . ASP A 1 148 ? -1.483 -4.002 17.660 1.00 86.50 148 ASP A N 1
ATOM 1179 C CA . ASP A 1 148 ? -1.881 -5.118 16.795 1.00 86.50 148 ASP A CA 1
ATOM 1180 C C . ASP A 1 148 ? -2.763 -4.663 15.625 1.00 86.50 148 ASP A C 1
ATOM 1182 O O . ASP A 1 148 ? -2.613 -5.130 14.491 1.00 86.50 148 ASP A O 1
ATOM 1186 N N . LEU A 1 149 ? -3.676 -3.721 15.880 1.00 87.62 149 LEU A N 1
ATOM 1187 C CA . LEU A 1 149 ? -4.563 -3.163 14.856 1.00 87.62 149 LEU A CA 1
ATOM 1188 C C . LEU A 1 149 ? -3.772 -2.322 13.849 1.00 87.62 149 LEU A C 1
ATOM 1190 O O . LEU A 1 149 ? -3.984 -2.433 12.637 1.00 87.62 149 LEU A O 1
ATOM 1194 N N . VAL A 1 150 ? -2.835 -1.513 14.346 1.00 88.81 150 VAL A N 1
ATOM 1195 C CA . VAL A 1 150 ? -1.937 -0.695 13.525 1.00 88.81 150 VAL A CA 1
ATOM 1196 C C . VAL A 1 150 ? -1.055 -1.577 12.645 1.00 88.81 150 VAL A C 1
ATOM 1198 O O . VAL A 1 150 ? -0.961 -1.325 11.442 1.00 88.81 150 VAL A O 1
ATOM 1201 N N . GLU A 1 151 ? -0.444 -2.630 13.192 1.00 89.12 151 GLU A N 1
ATOM 1202 C CA . GLU A 1 151 ? 0.396 -3.555 12.422 1.00 89.12 151 GLU A CA 1
ATOM 1203 C C . GLU A 1 151 ? -0.411 -4.346 11.385 1.00 89.12 151 GLU A C 1
ATOM 1205 O O . GLU A 1 151 ? 0.014 -4.471 10.230 1.00 89.12 151 GLU A O 1
ATOM 1210 N N . ALA A 1 152 ? -1.613 -4.809 11.737 1.00 88.31 152 ALA A N 1
ATOM 1211 C CA . ALA A 1 152 ? -2.505 -5.477 10.794 1.00 88.31 152 ALA A CA 1
ATOM 1212 C C . ALA A 1 152 ? -2.874 -4.560 9.615 1.00 88.31 152 ALA A C 1
ATOM 1214 O O . ALA A 1 152 ? -2.733 -4.934 8.443 1.00 88.31 152 ALA A O 1
ATOM 1215 N N . ALA A 1 153 ? -3.273 -3.321 9.903 1.00 88.19 153 ALA A N 1
ATOM 1216 C CA . ALA A 1 153 ? -3.590 -2.337 8.877 1.00 88.19 153 ALA A CA 1
ATOM 1217 C C . ALA A 1 153 ? -2.362 -1.944 8.045 1.00 88.19 153 ALA A C 1
ATOM 1219 O O . ALA A 1 153 ? -2.452 -1.851 6.819 1.00 88.19 153 ALA A O 1
ATOM 1220 N N . ARG A 1 154 ? -1.188 -1.798 8.667 1.00 89.81 154 ARG A N 1
ATOM 1221 C CA . ARG A 1 154 ? 0.086 -1.564 7.976 1.00 89.81 154 ARG A CA 1
ATOM 1222 C C . ARG A 1 154 ? 0.396 -2.685 6.986 1.00 89.81 154 ARG A C 1
ATOM 1224 O O . ARG A 1 154 ? 0.764 -2.406 5.840 1.00 89.81 154 ARG A O 1
ATOM 1231 N N . ARG A 1 155 ? 0.241 -3.947 7.399 1.00 87.00 155 ARG A N 1
ATOM 1232 C CA . ARG A 1 155 ? 0.477 -5.132 6.559 1.00 87.00 155 ARG A CA 1
ATOM 1233 C C . ARG A 1 155 ? -0.475 -5.154 5.366 1.00 87.00 155 ARG A C 1
ATOM 1235 O O . ARG A 1 155 ? -0.024 -5.327 4.232 1.00 87.00 155 ARG A O 1
ATOM 1242 N N . TRP A 1 156 ? -1.757 -4.883 5.604 1.00 88.44 156 TRP A N 1
ATOM 1243 C CA . TRP A 1 156 ? -2.756 -4.799 4.543 1.00 88.44 156 TRP A CA 1
ATOM 1244 C C . TRP A 1 156 ? -2.457 -3.660 3.561 1.00 88.44 156 TRP A C 1
ATOM 1246 O O . TRP A 1 156 ? -2.390 -3.903 2.358 1.00 88.44 156 TRP A O 1
ATOM 1256 N N . LEU A 1 157 ? -2.167 -2.444 4.042 1.00 87.06 157 LEU A N 1
ATOM 1257 C CA . LEU A 1 157 ? -1.853 -1.280 3.199 1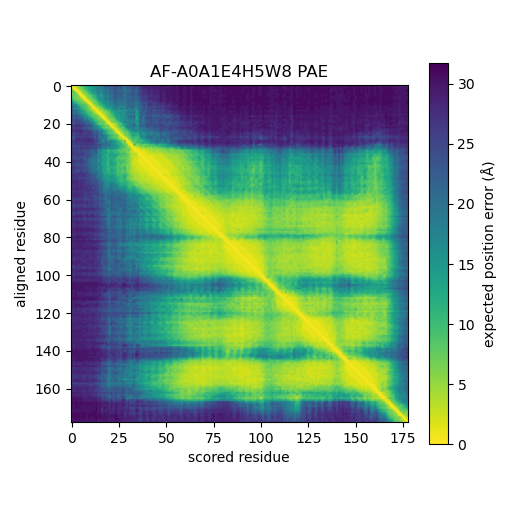.00 87.06 157 LEU A CA 1
ATOM 1258 C C . LEU A 1 157 ? -0.622 -1.527 2.313 1.00 87.06 157 LEU A C 1
ATOM 1260 O O . LEU A 1 157 ? -0.637 -1.202 1.124 1.00 87.06 157 LEU A O 1
ATOM 1264 N N . ARG A 1 158 ? 0.433 -2.161 2.847 1.00 85.81 158 ARG A N 1
ATOM 1265 C CA . ARG A 1 158 ? 1.632 -2.524 2.065 1.00 85.81 158 ARG A CA 1
ATOM 1266 C C . ARG A 1 158 ? 1.298 -3.417 0.871 1.00 85.81 158 ARG A C 1
ATOM 1268 O O . ARG A 1 158 ? 1.883 -3.243 -0.199 1.00 85.81 158 ARG A O 1
ATOM 1275 N N . LEU A 1 159 ? 0.379 -4.362 1.051 1.00 83.06 159 LEU A N 1
ATOM 1276 C CA . LEU A 1 159 ? -0.025 -5.304 0.010 1.00 83.06 159 LEU A CA 1
ATOM 1277 C C . LEU A 1 159 ? -1.065 -4.699 -0.935 1.00 83.06 159 LEU A C 1
ATOM 1279 O O . LEU A 1 159 ? -0.957 -4.878 -2.149 1.00 83.06 159 LEU A O 1
ATOM 1283 N N . ALA A 1 160 ? -2.021 -3.934 -0.412 1.00 82.00 160 ALA A N 1
ATOM 1284 C CA . ALA A 1 160 ? -3.098 -3.326 -1.181 1.00 82.00 160 ALA A CA 1
ATOM 1285 C C . ALA A 1 160 ? -2.590 -2.281 -2.183 1.00 82.00 160 ALA A C 1
ATOM 1287 O O . ALA A 1 160 ? -3.122 -2.203 -3.288 1.00 82.00 160 ALA A O 1
ATOM 1288 N N . VAL A 1 161 ? -1.530 -1.530 -1.853 1.00 79.38 161 VAL A N 1
ATOM 1289 C CA . VAL A 1 161 ? -0.929 -0.519 -2.750 1.00 79.38 161 VAL A CA 1
ATOM 1290 C C . VAL A 1 161 ? -0.271 -1.144 -3.986 1.00 79.38 161 VAL A C 1
ATOM 1292 O O . VAL A 1 161 ? -0.114 -0.479 -5.013 1.00 79.38 161 VAL A O 1
ATOM 1295 N N . LYS A 1 162 ? 0.111 -2.425 -3.929 1.00 76.38 162 LYS A N 1
ATOM 1296 C CA . LYS A 1 162 ? 0.750 -3.116 -5.049 1.00 76.38 162 LYS A CA 1
ATOM 1297 C C . LYS A 1 162 ? -0.336 -3.621 -6.014 1.00 76.38 162 LYS A C 1
ATOM 1299 O O . LYS A 1 162 ? -1.005 -4.592 -5.696 1.00 76.38 162 LYS A O 1
ATOM 1304 N N . PRO A 1 163 ? -0.480 -3.077 -7.238 1.00 68.00 163 PRO A N 1
ATOM 1305 C CA . PRO A 1 163 ? -1.572 -3.460 -8.149 1.00 68.00 163 PRO A CA 1
ATOM 1306 C C . PRO A 1 163 ? -1.556 -4.945 -8.556 1.00 68.00 163 PRO A C 1
ATOM 1308 O O . PRO A 1 163 ? -2.563 -5.493 -8.989 1.00 68.00 163 PRO A O 1
ATOM 1311 N N . SER A 1 164 ? -0.418 -5.627 -8.397 1.00 67.69 164 SER A N 1
ATOM 1312 C CA . SER A 1 164 ? -0.299 -7.061 -8.669 1.00 67.69 164 SER A CA 1
ATOM 1313 C C . SER A 1 164 ? -1.058 -7.944 -7.672 1.00 67.69 164 SER A C 1
ATOM 1315 O O . SER A 1 164 ? -1.379 -9.072 -8.036 1.00 67.69 164 SER A O 1
ATOM 1317 N N . THR A 1 165 ? -1.325 -7.485 -6.444 1.00 69.75 165 THR A N 1
ATOM 1318 C CA . THR A 1 165 ? -1.990 -8.305 -5.412 1.00 69.75 165 THR A CA 1
ATOM 1319 C C . THR A 1 165 ? -3.477 -8.484 -5.694 1.00 69.75 165 THR A C 1
ATOM 1321 O O . THR A 1 165 ? -4.020 -9.547 -5.423 1.00 69.75 165 THR A O 1
ATOM 1324 N N . TRP A 1 166 ? -4.098 -7.502 -6.346 1.00 67.25 166 TRP A N 1
ATOM 1325 C CA . TRP A 1 166 ? -5.503 -7.541 -6.751 1.00 67.25 166 TRP A CA 1
ATOM 1326 C C . TRP A 1 166 ? -5.759 -8.420 -7.984 1.00 67.25 166 TRP A C 1
ATOM 1328 O O . TRP A 1 166 ? -6.891 -8.816 -8.237 1.00 67.25 166 TRP A O 1
ATOM 1338 N N . LYS A 1 167 ? -4.715 -8.768 -8.752 1.00 61.38 167 LYS A N 1
ATOM 1339 C CA . LYS A 1 167 ? -4.835 -9.539 -10.004 1.00 61.38 167 LYS A CA 1
ATOM 1340 C C . LYS A 1 167 ? -5.027 -11.051 -9.821 1.00 61.38 167 LYS A C 1
ATOM 1342 O O . LYS A 1 167 ? -5.111 -11.759 -10.822 1.00 61.38 167 LYS A O 1
ATOM 1347 N N . ARG A 1 168 ? -5.084 -11.586 -8.595 1.00 52.84 168 ARG A N 1
ATOM 1348 C CA . ARG A 1 168 ? -5.120 -13.042 -8.377 1.00 52.84 168 ARG A CA 1
ATOM 1349 C C . ARG A 1 168 ? -6.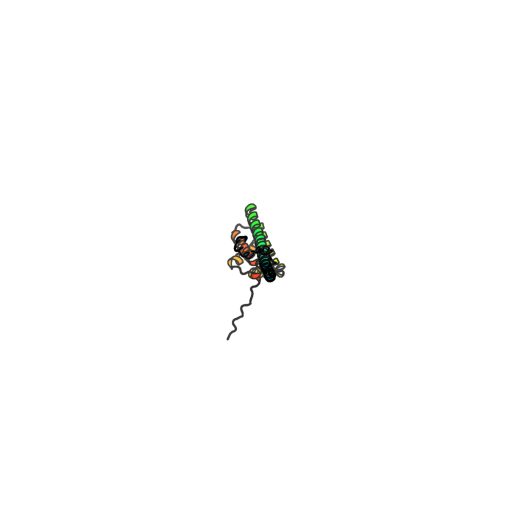514 -13.548 -7.998 1.00 52.84 168 ARG A C 1
ATOM 1351 O O . ARG A 1 168 ? -6.835 -13.711 -6.830 1.00 52.84 168 ARG A O 1
ATOM 1358 N N . LYS A 1 169 ? -7.290 -13.914 -9.019 1.00 45.22 169 LYS A N 1
ATOM 1359 C CA . LYS A 1 169 ? -8.211 -15.056 -8.953 1.00 45.22 169 LYS A CA 1
ATOM 1360 C C . LYS A 1 169 ? -8.222 -15.728 -10.329 1.00 45.22 169 LYS A C 1
ATOM 1362 O O . LYS A 1 169 ? -9.022 -15.387 -11.189 1.00 45.22 169 LYS A O 1
ATOM 1367 N N . LYS A 1 170 ? -7.277 -16.645 -10.562 1.00 41.59 170 LYS A N 1
ATOM 1368 C CA . LYS A 1 170 ? -7.518 -17.720 -11.532 1.00 41.59 170 LYS A CA 1
ATOM 1369 C C . LYS A 1 170 ? -8.427 -18.682 -10.761 1.00 41.59 170 LYS A C 1
ATOM 1371 O O . LYS A 1 170 ? -7.989 -19.104 -9.688 1.00 41.59 170 LYS A O 1
ATOM 1376 N N . PRO A 1 171 ? -9.685 -18.918 -11.168 1.00 46.94 171 PRO A N 1
ATOM 1377 C CA . PRO A 1 171 ? -10.472 -19.963 -10.533 1.00 46.94 171 PRO A CA 1
ATOM 1378 C C . PRO A 1 171 ? -9.655 -21.248 -10.639 1.00 46.94 171 PRO A C 1
ATOM 1380 O O . PRO A 1 171 ? -9.152 -21.577 -11.715 1.00 46.94 171 PRO A O 1
ATOM 1383 N N . SER A 1 172 ? -9.427 -21.888 -9.497 1.00 44.56 172 SER A N 1
ATOM 1384 C CA . SER A 1 172 ? -8.973 -23.267 -9.447 1.00 44.56 172 SER A CA 1
ATOM 1385 C C . SER A 1 172 ? -9.935 -24.043 -10.336 1.00 44.56 172 SER A C 1
ATOM 1387 O O . SER A 1 172 ? -11.125 -24.094 -10.038 1.00 44.56 172 SER A O 1
ATOM 1389 N N . SER A 1 173 ? -9.449 -24.519 -11.477 1.00 46.03 173 SER A N 1
ATOM 1390 C CA . SER A 1 173 ? -10.157 -25.506 -12.272 1.00 46.03 173 SER A CA 1
ATOM 1391 C C . SER A 1 173 ? -10.426 -26.688 -11.353 1.00 46.03 173 SER A C 1
ATOM 1393 O O . SER A 1 173 ? -9.487 -27.301 -10.841 1.00 46.03 173 SER A O 1
ATOM 1395 N N . GLU A 1 174 ? -11.706 -26.897 -11.090 1.00 54.09 174 GLU A N 1
ATOM 1396 C CA . GLU A 1 174 ? -12.300 -28.086 -10.497 1.00 54.09 174 GLU A CA 1
ATOM 1397 C C . GLU A 1 174 ? -11.621 -29.341 -11.075 1.00 54.09 174 GLU A C 1
ATOM 1399 O O . GLU A 1 174 ? -11.411 -29.392 -12.295 1.00 54.09 174 GLU A O 1
ATOM 1404 N N . PRO A 1 175 ? -11.202 -30.320 -10.252 1.00 57.62 175 PRO A N 1
ATOM 1405 C CA . PRO A 1 175 ? -10.761 -31.595 -10.786 1.00 57.62 175 PRO A CA 1
ATOM 1406 C C . PRO A 1 175 ? -12.003 -32.258 -11.382 1.00 57.62 175 PRO A C 1
ATOM 1408 O O . PRO A 1 175 ? -12.951 -32.566 -10.667 1.00 57.62 175 PRO A O 1
ATOM 1411 N N . ALA A 1 176 ? -12.019 -32.389 -12.705 1.00 53.09 176 ALA A N 1
ATOM 1412 C CA . ALA A 1 176 ? -13.003 -33.197 -13.395 1.00 53.09 176 ALA A CA 1
ATOM 1413 C C . ALA A 1 176 ? -12.833 -34.644 -12.923 1.00 53.09 176 ALA A C 1
ATOM 1415 O O . ALA A 1 176 ? -11.753 -35.218 -13.079 1.00 53.09 176 ALA A O 1
ATOM 1416 N N . ASP A 1 177 ? -13.895 -35.177 -12.326 1.00 51.66 177 ASP A N 1
ATOM 1417 C CA . ASP A 1 177 ? -14.120 -36.608 -12.174 1.00 51.66 177 ASP A CA 1
ATOM 1418 C C . ASP A 1 177 ? -13.818 -37.327 -13.498 1.00 51.66 177 ASP A C 1
ATOM 1420 O O . ASP A 1 177 ? -14.328 -36.944 -14.558 1.00 51.66 177 ASP A O 1
ATOM 1424 N N . ALA A 1 178 ? -12.994 -38.370 -13.416 1.00 53.50 178 ALA A N 1
ATOM 1425 C CA . ALA A 1 178 ? -12.872 -39.443 -14.396 1.00 53.50 178 ALA A CA 1
ATOM 1426 C C . ALA A 1 178 ? -12.483 -40.733 -13.666 1.00 53.50 178 ALA A C 1
ATOM 1428 O O . ALA A 1 178 ? -11.526 -40.678 -12.856 1.00 53.50 178 ALA A O 1
#

Foldseek 3Di:
DDDDDDDDDDDDDDDDDDDDPDPDDPPPDDPPVVVVVVVVVVVVVVVVVVVVVVVVVVLVVVLVVLVVQLVVLVVVCVVVVDPLSNLVSLVVSLQVLLCVLDVVSPPDDDVRVLVSLVLAPDDPQLSVLCVVSVVVNPDDDDDDDVVSNSVSSSVSSNRSSPNVRNPDDPDPPDPDDD

Radius of gyration: 40.24 Å; Cα contacts (8 Å, |Δi|>4): 85; chains: 1; bounding box: 126×61×99 Å

Secondary structure (DSSP, 8-state):
----------------------------PPP-THHHHHHHHHHHHHHHHHHHHHHHHHHHHHHHHHHHHHHHHHHHHHHH--HHHHHHHHHHHHHHHHHHH-GGGGG--THHHHHHHHHS---HHHHHHHHHHHHHHTS------HHHHHHHHHHHHHHHTSTTTTT-----------

Solvent-accessible surface area (backbone atoms only — not comparable to full-atom values): 10958 Å² total; per-residue (Å²): 137,89,87,80,82,88,80,75,90,74,75,76,82,70,84,81,82,71,82,80,76,70,74,74,75,81,67,82,63,78,68,57,74,66,50,54,54,48,49,51,50,48,51,52,51,52,50,51,51,49,50,55,47,50,58,53,46,54,54,51,51,52,46,50,51,56,50,49,53,51,52,49,42,54,51,48,27,72,74,70,64,43,57,60,60,37,51,50,51,52,53,50,50,54,50,52,55,46,36,78,76,33,72,76,53,70,80,45,59,71,69,56,39,52,53,56,59,65,50,40,92,66,57,68,69,38,50,53,34,52,53,49,51,62,56,50,68,78,42,82,84,66,93,73,77,58,64,60,41,52,51,26,51,51,55,49,51,65,47,62,66,38,74,72,44,71,70,70,76,76,78,78,77,73,84,76,88,127